Protein AF-A0A9W6KKQ1-F1 (afdb_monomer_lite)

Sequence (252 aa):
MIGDAAHDPTSDHTPHNFPGWGSQIVTAADFPNRPDLGLDAHRVLDDIRRSRDPRVKYGISNGQIYSSYAVSGYGAWDWRPYNPKNGDKHFTHGHLSVVGDARADGTQPWQTIGADVAGEEDDDDMGASFGPITIEREGLTSLTIPPVQGGAADPRSAWLNFCNDTGQPYALRIWYSTGNEGFSPFPGTNGGLLAIRSGQRWSQEIPAGTACLSILRQAIDPDGNIVPPTADFRAFAGHLTCAIERGAVIRK

Structure (mmCIF, N/CA/C/O backbone):
data_AF-A0A9W6KKQ1-F1
#
_entry.id   AF-A0A9W6KKQ1-F1
#
loop_
_atom_site.group_PDB
_atom_site.id
_atom_site.type_symbol
_atom_site.label_atom_id
_atom_site.label_alt_id
_atom_site.label_comp_id
_atom_site.label_asym_id
_atom_site.label_entity_id
_atom_site.label_seq_id
_atom_site.pdbx_PDB_ins_code
_atom_site.Cartn_x
_atom_site.Cartn_y
_atom_site.Cartn_z
_atom_site.occupancy
_atom_site.B_iso_or_equiv
_atom_site.auth_seq_id
_atom_site.auth_comp_id
_atom_site.auth_asym_id
_atom_site.auth_atom_id
_atom_site.pdbx_PDB_model_num
ATOM 1 N N . MET A 1 1 ? 5.372 14.013 -20.749 1.00 46.88 1 MET A N 1
ATOM 2 C CA . MET A 1 1 ? 4.709 13.336 -21.887 1.00 46.88 1 MET A CA 1
ATOM 3 C C . MET A 1 1 ? 5.699 12.296 -22.382 1.00 46.88 1 MET A C 1
ATOM 5 O O . MET A 1 1 ? 6.874 12.625 -22.439 1.00 46.88 1 MET A O 1
ATOM 9 N N . ILE A 1 2 ? 5.279 11.061 -22.656 1.00 53.19 2 ILE A N 1
ATOM 10 C CA . ILE A 1 2 ? 6.201 9.996 -23.080 1.00 53.19 2 ILE A CA 1
ATOM 11 C C . ILE A 1 2 ? 6.738 10.317 -24.488 1.00 53.19 2 ILE A C 1
ATOM 13 O O . ILE A 1 2 ? 5.943 10.489 -25.410 1.00 53.19 2 ILE A O 1
ATOM 17 N N . GLY A 1 3 ? 8.065 10.385 -24.647 1.00 51.66 3 GLY A N 1
ATOM 18 C CA . GLY A 1 3 ? 8.731 10.398 -25.956 1.00 51.66 3 GLY A CA 1
ATOM 19 C C . GLY A 1 3 ? 8.764 11.716 -26.746 1.00 51.66 3 GLY A C 1
ATOM 20 O O . GLY A 1 3 ? 8.911 11.656 -27.967 1.00 51.66 3 GLY A O 1
ATOM 21 N N . ASP A 1 4 ? 8.651 12.894 -26.116 1.00 52.84 4 ASP A N 1
ATOM 22 C CA . ASP A 1 4 ? 8.919 14.156 -26.830 1.00 52.84 4 ASP A CA 1
ATOM 23 C C . ASP A 1 4 ? 10.429 14.442 -26.980 1.00 52.84 4 ASP A C 1
ATOM 25 O O . ASP A 1 4 ? 11.259 14.018 -26.178 1.00 52.84 4 ASP A O 1
ATOM 29 N N . ALA A 1 5 ? 10.804 15.171 -28.036 1.00 54.66 5 ALA A N 1
ATOM 30 C CA . ALA A 1 5 ? 12.201 15.488 -28.353 1.00 54.66 5 ALA A CA 1
ATOM 31 C C . ALA A 1 5 ? 12.861 16.480 -27.370 1.00 54.66 5 ALA A C 1
ATOM 33 O O . ALA A 1 5 ? 14.046 16.777 -27.510 1.00 54.66 5 ALA A O 1
ATOM 34 N N . ALA A 1 6 ? 12.102 17.017 -26.406 1.00 59.06 6 ALA A N 1
ATOM 35 C CA . ALA A 1 6 ? 12.605 17.913 -25.369 1.00 59.06 6 ALA A CA 1
ATOM 36 C C . ALA A 1 6 ? 13.083 17.153 -24.116 1.00 59.06 6 ALA A C 1
ATOM 38 O O . ALA A 1 6 ? 13.633 17.773 -23.205 1.00 59.06 6 ALA A O 1
ATOM 39 N N . HIS A 1 7 ? 12.899 15.829 -24.067 1.00 64.25 7 HIS A N 1
ATOM 40 C CA . HIS A 1 7 ? 13.381 14.990 -22.975 1.00 64.25 7 HIS A CA 1
ATOM 41 C C . HIS A 1 7 ? 14.877 14.664 -23.070 1.00 64.25 7 HIS A C 1
ATOM 43 O O . HIS A 1 7 ? 15.453 14.534 -24.149 1.00 64.25 7 HIS A O 1
ATOM 49 N N . ASP A 1 8 ? 15.498 14.490 -21.900 1.00 72.38 8 ASP A N 1
ATOM 50 C CA . ASP A 1 8 ? 16.879 14.026 -21.760 1.00 72.38 8 ASP A CA 1
ATOM 51 C C . ASP A 1 8 ? 17.031 12.641 -22.419 1.00 72.38 8 ASP A C 1
ATOM 53 O O . ASP A 1 8 ? 16.379 11.692 -21.976 1.00 72.38 8 ASP A O 1
ATOM 57 N N . PRO A 1 9 ? 17.890 12.483 -23.447 1.00 72.75 9 PRO A N 1
ATOM 58 C CA . PRO A 1 9 ? 18.046 11.224 -24.170 1.00 72.75 9 PRO A CA 1
ATOM 59 C C . PRO A 1 9 ? 18.598 10.090 -23.301 1.00 72.75 9 PRO A C 1
ATOM 61 O O . PRO A 1 9 ? 18.563 8.945 -23.732 1.00 72.75 9 PRO A O 1
ATOM 64 N N . THR A 1 10 ? 19.101 10.378 -22.099 1.00 79.25 10 THR A N 1
ATOM 65 C CA . THR A 1 10 ? 19.557 9.368 -21.132 1.00 79.25 10 THR A CA 1
ATOM 66 C C . THR A 1 10 ? 18.464 8.907 -20.167 1.00 79.25 10 THR A C 1
ATOM 68 O O . THR A 1 10 ? 18.686 7.978 -19.392 1.00 79.25 10 THR A O 1
ATOM 71 N N . SER A 1 11 ? 17.287 9.535 -20.211 1.00 84.69 11 SER A N 1
ATOM 72 C CA . SER A 1 11 ? 16.158 9.203 -19.348 1.00 84.69 11 SER A CA 1
ATOM 73 C C . SER A 1 11 ? 15.490 7.900 -19.771 1.00 84.69 11 SER A C 1
ATOM 75 O O . SER A 1 11 ? 15.310 7.643 -20.954 1.00 84.69 11 SER A O 1
ATOM 77 N N . ASP A 1 12 ? 15.011 7.107 -18.817 1.00 89.00 12 ASP A N 1
ATOM 78 C CA . ASP A 1 12 ? 14.199 5.923 -19.125 1.00 89.00 12 ASP A CA 1
ATOM 79 C C . ASP A 1 12 ? 12.796 6.295 -19.684 1.00 89.00 12 ASP A C 1
ATOM 81 O O . ASP A 1 12 ? 12.068 5.417 -20.146 1.00 89.00 12 ASP A O 1
ATOM 85 N N . HIS A 1 13 ? 12.432 7.592 -19.683 1.00 87.88 13 HIS A N 1
ATOM 86 C CA . HIS A 1 13 ? 11.239 8.161 -20.344 1.00 87.88 13 HIS A CA 1
ATOM 87 C C . HIS A 1 13 ? 11.416 8.434 -21.847 1.00 87.88 13 HIS A C 1
ATOM 89 O O . HIS A 1 13 ? 10.469 8.869 -22.511 1.00 87.88 13 HIS A O 1
ATOM 95 N N . THR A 1 14 ? 12.609 8.202 -22.401 1.00 88.31 14 THR A N 1
ATOM 96 C CA . THR A 1 14 ? 12.853 8.304 -23.844 1.00 88.31 14 THR A CA 1
ATOM 97 C C . THR A 1 14 ? 12.888 6.927 -24.510 1.00 88.31 14 THR A C 1
ATOM 99 O O . THR A 1 14 ? 13.149 5.923 -23.848 1.00 88.31 14 THR A O 1
ATOM 102 N N . PRO A 1 15 ? 12.586 6.837 -25.818 1.00 89.06 15 PRO A N 1
ATOM 103 C CA . PRO A 1 15 ? 12.690 5.579 -26.545 1.00 89.06 15 PRO A CA 1
ATOM 104 C C . PRO A 1 15 ? 14.147 5.118 -26.678 1.00 89.06 15 PRO A C 1
ATOM 106 O O . PRO A 1 15 ? 14.979 5.816 -27.259 1.00 89.06 15 PRO A O 1
ATOM 109 N N . HIS A 1 16 ? 14.430 3.900 -26.223 1.00 88.62 16 HIS A N 1
ATOM 110 C CA . HIS A 1 16 ? 15.735 3.245 -26.331 1.00 88.62 16 HIS A CA 1
ATOM 111 C C . HIS A 1 16 ? 15.680 2.015 -27.234 1.00 88.62 16 HIS A C 1
ATOM 113 O O . HIS A 1 16 ? 14.628 1.414 -27.456 1.00 88.62 16 HIS A O 1
ATOM 119 N N . ASN A 1 17 ? 16.839 1.620 -27.755 1.00 92.56 17 ASN A N 1
ATOM 120 C CA . ASN A 1 17 ? 16.999 0.347 -28.451 1.00 92.56 17 ASN A CA 1
ATOM 121 C C . ASN A 1 17 ? 17.685 -0.648 -27.513 1.00 92.56 17 ASN A C 1
ATOM 123 O O . ASN A 1 17 ? 18.811 -0.411 -27.079 1.00 92.56 17 ASN A O 1
ATOM 127 N N . PHE A 1 18 ? 17.027 -1.774 -27.249 1.00 91.69 18 PHE A N 1
ATOM 128 C CA . PHE A 1 18 ? 17.521 -2.851 -26.400 1.00 91.69 18 PHE A CA 1
ATOM 129 C C . PHE A 1 18 ? 17.845 -4.074 -27.268 1.00 91.69 18 PHE A C 1
ATOM 131 O O . PHE A 1 18 ? 16.926 -4.744 -27.757 1.00 91.69 18 PHE A O 1
ATOM 138 N N . PRO A 1 19 ? 19.138 -4.374 -27.508 1.00 90.00 19 PRO A N 1
ATOM 139 C CA . PRO A 1 19 ? 19.542 -5.519 -28.315 1.00 90.00 19 PRO A CA 1
ATOM 140 C C . PRO A 1 19 ? 18.912 -6.822 -27.811 1.00 90.00 19 PRO A C 1
ATOM 142 O O . PRO A 1 19 ? 19.040 -7.168 -26.641 1.00 90.00 19 PRO A O 1
ATOM 145 N N . GLY A 1 20 ? 18.237 -7.549 -28.704 1.00 88.44 20 GLY A N 1
ATOM 146 C CA . GLY A 1 20 ? 17.566 -8.812 -28.371 1.00 88.44 20 GLY A CA 1
ATOM 147 C C . GLY A 1 20 ? 16.166 -8.673 -27.763 1.00 88.44 20 GLY A C 1
ATOM 148 O O . GLY A 1 20 ? 15.530 -9.696 -27.533 1.00 88.44 20 GLY A O 1
ATOM 149 N N . TRP A 1 21 ? 15.669 -7.450 -27.552 1.00 93.38 21 TRP A N 1
ATOM 150 C CA . TRP A 1 21 ? 14.312 -7.202 -27.056 1.00 93.38 21 TRP A CA 1
ATOM 151 C C . TRP A 1 21 ? 13.493 -6.335 -28.018 1.00 93.38 21 TRP A C 1
ATOM 153 O O . TRP A 1 21 ? 12.433 -6.760 -28.468 1.00 93.38 21 TRP A O 1
ATOM 163 N N . GLY A 1 22 ? 14.013 -5.173 -28.428 1.00 91.56 22 GLY A N 1
ATOM 164 C CA . GLY A 1 22 ? 13.343 -4.334 -29.420 1.00 91.56 22 GLY A CA 1
ATOM 165 C C . GLY A 1 22 ? 13.918 -2.927 -29.557 1.00 91.56 22 GLY A C 1
ATOM 166 O O . GLY A 1 22 ? 14.917 -2.567 -28.934 1.00 91.56 22 GLY A O 1
ATOM 167 N N . SER A 1 23 ? 13.293 -2.131 -30.421 1.00 91.94 23 SER A N 1
ATOM 168 C CA . SER A 1 23 ? 13.680 -0.750 -30.724 1.00 91.94 23 SER A CA 1
ATOM 169 C C . SER A 1 23 ? 12.598 0.236 -30.306 1.00 91.94 23 SER A C 1
ATOM 171 O O . SER A 1 23 ? 11.418 -0.086 -30.419 1.00 91.94 23 SER A O 1
ATOM 173 N N . GLN A 1 24 ? 13.000 1.454 -29.940 1.00 89.75 24 GLN A N 1
ATOM 174 C CA . GLN A 1 24 ? 12.101 2.549 -29.555 1.00 89.75 24 GLN A CA 1
ATOM 175 C C . GLN A 1 24 ? 11.207 2.219 -28.342 1.00 89.75 24 GLN A C 1
ATOM 177 O O . GLN A 1 24 ? 10.041 2.603 -28.297 1.00 89.75 24 GLN A O 1
ATOM 182 N N . ILE A 1 25 ? 11.756 1.512 -27.353 1.00 90.12 25 ILE A N 1
ATOM 183 C CA . ILE A 1 25 ? 11.040 1.108 -26.139 1.00 90.12 25 ILE A CA 1
ATOM 184 C C . ILE A 1 25 ? 11.280 2.137 -25.032 1.00 90.12 25 ILE A C 1
ATOM 186 O O . ILE A 1 25 ? 12.420 2.515 -24.771 1.00 90.12 25 ILE A O 1
ATOM 190 N N . VAL A 1 26 ? 10.205 2.558 -24.367 1.00 91.69 26 VAL A N 1
ATOM 191 C CA . VAL A 1 26 ? 10.245 3.393 -23.159 1.00 91.69 26 VAL A CA 1
ATOM 192 C C . VAL A 1 26 ? 10.110 2.485 -21.941 1.00 91.69 26 VAL A C 1
ATOM 194 O O . VAL A 1 26 ? 9.221 1.637 -21.904 1.00 91.69 26 VAL A O 1
ATOM 197 N N . THR A 1 27 ? 10.980 2.656 -20.946 1.00 94.75 27 THR A N 1
ATOM 198 C CA . THR A 1 27 ? 11.066 1.772 -19.768 1.00 94.75 27 THR A CA 1
ATOM 199 C C . THR A 1 27 ? 10.746 2.488 -18.461 1.00 94.75 27 THR A C 1
ATOM 201 O O . THR A 1 27 ? 11.090 1.991 -17.390 1.00 94.75 27 THR A O 1
ATOM 204 N N . ALA A 1 28 ? 10.101 3.653 -18.517 1.00 93.62 28 ALA A N 1
ATOM 205 C CA . ALA A 1 28 ? 9.638 4.371 -17.340 1.00 93.62 28 ALA A CA 1
ATOM 206 C C . ALA A 1 28 ? 8.198 4.855 -17.479 1.00 93.62 28 ALA A C 1
ATOM 208 O O . ALA A 1 28 ? 7.706 5.117 -18.577 1.00 93.62 28 ALA A O 1
ATOM 209 N N . ALA A 1 29 ? 7.545 4.988 -16.331 1.00 91.00 29 ALA A N 1
ATOM 210 C CA . ALA A 1 29 ? 6.247 5.617 -16.213 1.00 91.00 29 ALA A CA 1
ATOM 211 C C . ALA A 1 29 ? 6.185 6.452 -14.933 1.00 91.00 29 ALA A C 1
ATOM 213 O O . ALA A 1 29 ? 6.656 6.024 -13.875 1.00 91.00 29 ALA A O 1
ATOM 214 N N . ASP A 1 30 ? 5.532 7.607 -15.052 1.00 91.06 30 ASP A N 1
ATOM 215 C CA . ASP A 1 30 ? 5.181 8.457 -13.922 1.00 91.06 30 ASP A CA 1
ATOM 216 C C . ASP A 1 30 ? 3.696 8.311 -13.625 1.00 91.06 30 ASP A C 1
ATOM 218 O O . ASP A 1 30 ? 2.865 8.231 -14.535 1.00 91.06 30 ASP A O 1
ATOM 222 N N . PHE A 1 31 ? 3.349 8.331 -12.345 1.00 88.69 31 PHE A N 1
ATOM 223 C CA . PHE A 1 31 ? 1.965 8.323 -11.892 1.00 88.69 31 PHE A CA 1
ATOM 224 C C . PHE A 1 31 ? 1.748 9.357 -10.789 1.00 88.69 31 PHE A C 1
ATOM 226 O O . PHE A 1 31 ? 2.655 9.608 -9.994 1.00 88.69 31 PHE A O 1
ATOM 233 N N . PRO A 1 32 ? 0.558 9.982 -10.716 1.00 90.81 32 PRO A N 1
ATOM 234 C CA . PRO A 1 32 ? 0.293 11.019 -9.728 1.00 90.81 32 PRO A CA 1
ATOM 235 C C . PRO A 1 32 ? 0.491 10.527 -8.294 1.00 90.81 32 PRO A C 1
ATOM 237 O O . PRO A 1 32 ? 0.116 9.408 -7.956 1.00 90.81 32 PRO A O 1
ATOM 240 N N . ASN A 1 33 ? 0.998 11.403 -7.431 1.00 86.50 33 ASN A N 1
ATOM 241 C CA . ASN A 1 33 ? 0.917 11.235 -5.990 1.00 86.50 33 ASN A CA 1
ATOM 242 C C . ASN A 1 33 ? -0.273 12.062 -5.503 1.00 86.50 33 ASN A C 1
ATOM 244 O O . ASN A 1 33 ? -0.178 13.280 -5.343 1.00 86.50 33 ASN A O 1
ATOM 248 N N . ARG A 1 34 ? -1.419 11.403 -5.337 1.00 86.31 34 ARG A N 1
ATOM 249 C CA . ARG A 1 34 ? -2.677 12.004 -4.882 1.00 86.31 34 ARG A CA 1
ATOM 250 C C . ARG A 1 34 ? -3.276 11.170 -3.749 1.00 86.31 34 ARG A C 1
ATOM 252 O O . ARG A 1 34 ? -4.309 10.527 -3.955 1.00 86.31 34 ARG A O 1
ATOM 259 N N . PRO A 1 35 ? -2.654 11.166 -2.551 1.00 78.38 35 PRO A N 1
ATOM 260 C CA . PRO A 1 35 ? -3.187 10.435 -1.401 1.0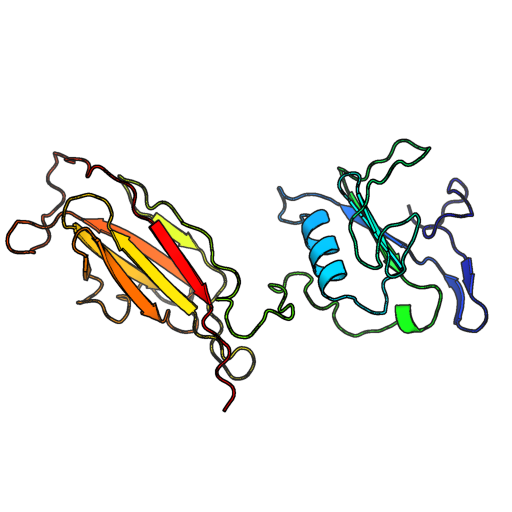0 78.38 35 PRO A CA 1
ATOM 261 C C . PRO A 1 35 ? -4.605 10.885 -1.034 1.00 78.38 35 PRO A C 1
ATOM 263 O O . PRO A 1 35 ? -5.419 10.081 -0.596 1.00 78.38 35 PRO A O 1
ATOM 266 N N . ASP A 1 36 ? -4.930 12.153 -1.295 1.00 74.56 36 ASP A N 1
ATOM 267 C CA . ASP A 1 36 ? -6.266 12.728 -1.130 1.00 74.56 36 ASP A CA 1
ATOM 268 C C . ASP A 1 36 ? -7.333 12.080 -2.032 1.00 74.56 36 ASP A C 1
ATOM 270 O O . ASP A 1 36 ? -8.516 12.114 -1.705 1.00 74.56 36 ASP A O 1
ATOM 274 N N . LEU A 1 37 ? -6.918 11.462 -3.141 1.00 75.50 37 LEU A N 1
ATOM 275 C CA . LEU A 1 37 ? -7.767 10.680 -4.044 1.00 75.50 37 LEU A CA 1
ATOM 276 C C . LEU A 1 37 ? -7.535 9.164 -3.909 1.00 75.50 37 LEU A C 1
ATOM 278 O O . LEU A 1 37 ? -8.015 8.396 -4.739 1.00 75.50 37 LEU A O 1
ATOM 282 N N . GLY A 1 38 ? -6.793 8.732 -2.884 1.00 78.56 38 GLY A N 1
ATOM 283 C CA . GLY A 1 38 ? -6.513 7.322 -2.609 1.00 78.56 38 GLY A CA 1
ATOM 284 C C . GLY A 1 38 ? -5.297 6.734 -3.334 1.00 78.56 38 GLY A C 1
ATOM 285 O O . GLY A 1 38 ? -5.087 5.527 -3.246 1.00 78.56 38 GLY A O 1
ATOM 286 N N . LEU A 1 39 ? -4.481 7.545 -4.020 1.00 82.12 39 LEU A N 1
ATOM 287 C CA . LEU A 1 39 ? -3.240 7.092 -4.660 1.00 82.12 39 LEU A CA 1
ATOM 288 C C . LEU A 1 39 ? -2.016 7.703 -3.972 1.00 82.12 39 LEU A C 1
ATOM 290 O O . LEU A 1 39 ? -1.547 8.776 -4.349 1.00 82.12 39 LEU A O 1
ATOM 294 N N . ASP A 1 40 ? -1.487 7.003 -2.972 1.00 87.25 40 ASP A N 1
ATOM 295 C CA . ASP A 1 40 ? -0.174 7.304 -2.400 1.00 87.25 40 ASP A CA 1
ATOM 296 C C . ASP A 1 40 ? 0.911 6.615 -3.234 1.00 87.25 40 ASP A C 1
ATOM 298 O O . ASP A 1 40 ? 1.100 5.396 -3.174 1.00 87.25 40 ASP A O 1
ATOM 302 N N . ALA A 1 41 ? 1.621 7.408 -4.034 1.00 88.06 41 ALA A N 1
ATOM 303 C CA . ALA A 1 41 ? 2.638 6.886 -4.933 1.00 88.06 41 ALA A CA 1
ATOM 304 C C . ALA A 1 41 ? 3.835 6.291 -4.179 1.00 88.06 41 ALA A C 1
ATOM 306 O O . ALA A 1 41 ? 4.454 5.338 -4.655 1.00 88.06 41 ALA A O 1
ATOM 307 N N . HIS A 1 42 ? 4.150 6.831 -3.000 1.00 91.50 42 HIS A N 1
ATOM 308 C CA . HIS A 1 42 ? 5.244 6.334 -2.179 1.00 91.50 42 HIS A CA 1
ATOM 309 C C . HIS A 1 42 ? 4.917 4.950 -1.634 1.00 91.50 42 HIS A C 1
ATOM 311 O O . HIS A 1 42 ? 5.734 4.038 -1.747 1.00 91.50 42 HIS A O 1
ATOM 317 N N . ARG A 1 43 ? 3.693 4.771 -1.125 1.00 87.19 43 ARG A N 1
ATOM 318 C CA . ARG A 1 43 ? 3.212 3.469 -0.655 1.00 87.19 43 ARG A CA 1
ATOM 319 C C . ARG A 1 43 ? 3.241 2.424 -1.771 1.00 87.19 43 ARG A C 1
ATOM 321 O O . ARG A 1 43 ? 3.803 1.355 -1.568 1.00 87.19 43 ARG A O 1
ATOM 328 N N . VAL A 1 44 ? 2.719 2.752 -2.956 1.00 89.31 44 VAL A N 1
ATOM 329 C CA . VAL A 1 44 ? 2.736 1.839 -4.117 1.00 89.31 44 VAL A CA 1
ATOM 330 C C . VAL A 1 44 ? 4.164 1.427 -4.488 1.00 89.31 44 VAL A C 1
ATOM 332 O O . VAL A 1 44 ? 4.438 0.250 -4.707 1.00 89.31 44 VAL A O 1
ATOM 335 N N . LEU A 1 45 ? 5.100 2.377 -4.544 1.00 92.31 45 LEU A N 1
ATOM 336 C CA . LEU A 1 45 ? 6.497 2.075 -4.862 1.00 92.31 45 LEU A CA 1
ATOM 337 C C . LEU A 1 45 ? 7.188 1.249 -3.778 1.00 92.31 45 LEU A C 1
ATOM 339 O O . LEU A 1 45 ? 8.046 0.431 -4.108 1.00 92.31 45 LEU A O 1
ATOM 343 N N . ASP A 1 46 ? 6.833 1.456 -2.514 1.00 90.81 46 ASP A N 1
ATOM 344 C CA . ASP A 1 46 ? 7.369 0.696 -1.389 1.00 90.81 46 ASP A CA 1
ATOM 345 C C . ASP A 1 46 ? 6.828 -0.743 -1.353 1.00 90.81 46 ASP A C 1
ATOM 347 O O . ASP A 1 46 ? 7.584 -1.680 -1.093 1.00 90.81 46 ASP A O 1
ATOM 351 N N . ASP A 1 47 ? 5.558 -0.940 -1.715 1.00 86.50 47 ASP A N 1
ATOM 352 C CA . ASP A 1 47 ? 4.949 -2.258 -1.922 1.00 86.50 47 ASP A CA 1
ATOM 353 C C . ASP A 1 47 ? 5.702 -3.034 -3.016 1.00 86.50 47 ASP A C 1
ATOM 355 O O . ASP A 1 47 ? 6.159 -4.162 -2.787 1.00 86.50 47 ASP A O 1
ATOM 359 N N . ILE A 1 48 ? 5.939 -2.388 -4.163 1.00 90.94 48 ILE A N 1
ATOM 360 C CA . ILE A 1 48 ? 6.729 -2.943 -5.269 1.00 90.94 48 ILE A CA 1
ATOM 361 C C . ILE A 1 48 ? 8.163 -3.263 -4.816 1.00 90.94 48 ILE A C 1
ATOM 363 O O . ILE A 1 48 ? 8.666 -4.357 -5.081 1.00 90.94 48 ILE A O 1
ATOM 367 N N . ARG A 1 49 ? 8.823 -2.342 -4.102 1.00 93.00 49 ARG A N 1
ATOM 368 C CA . ARG A 1 49 ? 10.190 -2.520 -3.586 1.00 93.00 49 ARG A CA 1
ATOM 369 C C . ARG A 1 49 ? 10.296 -3.741 -2.678 1.00 93.00 49 ARG A C 1
ATOM 371 O O . ARG A 1 49 ? 11.237 -4.521 -2.821 1.00 93.00 49 ARG A O 1
ATOM 378 N N . ARG A 1 50 ? 9.338 -3.917 -1.761 1.00 87.50 50 ARG A N 1
ATOM 379 C CA . ARG A 1 50 ? 9.282 -5.066 -0.845 1.00 87.50 50 ARG A CA 1
ATOM 380 C C . ARG A 1 50 ? 9.060 -6.384 -1.578 1.00 87.50 50 ARG A C 1
ATOM 382 O O . ARG A 1 50 ? 9.694 -7.367 -1.218 1.00 87.50 50 ARG A O 1
ATOM 389 N N . SER A 1 51 ? 8.232 -6.392 -2.625 1.00 87.44 51 SER A N 1
ATOM 390 C CA . SER A 1 51 ? 8.010 -7.592 -3.449 1.00 87.44 51 SER A CA 1
ATOM 391 C C . SER A 1 51 ? 9.245 -8.023 -4.252 1.00 87.44 51 SER A C 1
ATOM 393 O O . SER A 1 51 ? 9.303 -9.151 -4.737 1.00 87.44 51 SER A O 1
ATOM 395 N N . ARG A 1 52 ? 10.231 -7.125 -4.405 1.00 92.50 52 ARG A N 1
ATOM 396 C CA . ARG A 1 52 ? 11.440 -7.324 -5.218 1.00 92.50 52 ARG A CA 1
ATOM 397 C C . ARG A 1 52 ? 11.124 -7.810 -6.635 1.00 92.50 52 ARG A C 1
ATOM 399 O O . ARG A 1 52 ? 11.820 -8.674 -7.171 1.00 92.50 52 ARG A O 1
ATOM 406 N N . ASP A 1 53 ? 10.071 -7.252 -7.236 1.00 94.31 53 ASP A N 1
ATOM 407 C CA . ASP A 1 53 ? 9.591 -7.681 -8.549 1.00 94.31 53 ASP A CA 1
ATOM 408 C C . ASP A 1 53 ? 10.727 -7.633 -9.594 1.00 94.31 53 ASP A C 1
ATOM 410 O O . ASP A 1 53 ? 11.380 -6.593 -9.761 1.00 94.31 53 ASP A O 1
ATOM 414 N N . PRO A 1 54 ? 10.984 -8.738 -10.322 1.00 94.50 54 PRO A N 1
ATOM 415 C CA . PRO A 1 54 ? 12.134 -8.855 -11.217 1.00 94.50 54 PRO A CA 1
ATOM 416 C C . PRO A 1 54 ? 12.078 -7.916 -12.428 1.00 94.50 54 PRO A C 1
ATOM 418 O O . PRO A 1 54 ? 13.080 -7.792 -13.139 1.00 94.50 54 PRO A O 1
ATOM 421 N N . ARG A 1 55 ? 10.931 -7.271 -12.679 1.00 96.69 55 ARG A N 1
ATOM 422 C CA . ARG A 1 55 ? 10.770 -6.241 -13.711 1.00 96.69 55 ARG A CA 1
ATOM 423 C C . ARG A 1 55 ? 11.401 -4.918 -13.316 1.00 96.69 55 ARG A C 1
ATOM 425 O O . ARG A 1 55 ? 11.688 -4.115 -14.196 1.00 96.69 55 ARG A O 1
ATOM 432 N N . VAL A 1 56 ? 11.606 -4.658 -12.027 1.00 97.12 56 VAL A N 1
ATOM 433 C CA . VAL A 1 56 ? 12.000 -3.334 -11.539 1.00 97.12 56 VAL A CA 1
ATOM 434 C C . VAL A 1 56 ? 13.487 -3.077 -11.739 1.00 97.12 56 VAL A C 1
ATOM 436 O O . VAL A 1 56 ? 14.348 -3.880 -11.373 1.00 97.12 56 VAL A O 1
ATOM 439 N N . LYS A 1 57 ? 13.796 -1.886 -12.251 1.00 97.75 57 LYS A N 1
ATOM 440 C CA . LYS A 1 57 ? 15.141 -1.306 -12.269 1.00 97.75 57 LYS A CA 1
ATOM 441 C C . LYS A 1 57 ? 15.326 -0.368 -11.073 1.00 97.75 57 LYS A C 1
ATOM 443 O O . LYS A 1 57 ? 16.264 -0.542 -10.296 1.00 97.75 57 LYS A O 1
ATOM 448 N N . TYR A 1 58 ? 14.425 0.600 -10.897 1.00 98.00 58 TYR A N 1
ATOM 449 C CA . TYR A 1 58 ? 14.396 1.514 -9.748 1.00 98.00 58 TYR A CA 1
ATOM 450 C C . TYR A 1 58 ? 13.044 2.228 -9.618 1.00 98.00 58 TYR A C 1
ATOM 452 O O . TYR A 1 58 ? 12.283 2.295 -10.581 1.00 98.00 58 TYR A O 1
ATOM 460 N N . GLY A 1 59 ? 12.774 2.799 -8.442 1.00 97.50 59 GLY A N 1
ATOM 461 C CA . GLY A 1 59 ? 11.616 3.661 -8.190 1.00 97.50 59 GLY A CA 1
ATOM 462 C C . GLY A 1 59 ? 12.001 4.911 -7.399 1.00 97.50 59 GLY A C 1
ATOM 463 O O . GLY A 1 59 ? 12.931 4.856 -6.593 1.00 97.50 59 GLY A O 1
ATOM 464 N N . ILE A 1 60 ? 11.313 6.031 -7.643 1.00 96.88 60 ILE A N 1
ATOM 465 C CA . ILE A 1 60 ? 11.595 7.347 -7.049 1.00 96.88 60 ILE A CA 1
ATOM 466 C C . ILE A 1 60 ? 10.300 7.968 -6.520 1.00 96.88 60 ILE A C 1
ATOM 468 O O . ILE A 1 60 ? 9.305 8.048 -7.238 1.00 96.88 60 ILE A O 1
ATOM 472 N N . SER A 1 61 ? 10.316 8.432 -5.272 1.00 95.94 61 SER A N 1
ATOM 473 C CA . SER A 1 61 ? 9.227 9.206 -4.667 1.00 95.94 61 SER A CA 1
ATOM 474 C C . SER A 1 61 ? 9.715 9.924 -3.411 1.00 95.94 61 SER A C 1
ATOM 476 O O . SER A 1 61 ? 10.618 9.440 -2.730 1.00 95.94 61 SER A O 1
ATOM 478 N N . ASN A 1 62 ? 9.117 11.072 -3.085 1.00 93.88 62 ASN A N 1
ATOM 479 C CA . ASN A 1 62 ? 9.344 11.813 -1.840 1.00 93.88 62 ASN A CA 1
ATOM 480 C C . ASN A 1 62 ? 10.823 12.135 -1.554 1.00 93.88 62 ASN A C 1
ATOM 482 O O . ASN A 1 62 ? 11.280 12.121 -0.413 1.00 93.88 62 ASN A O 1
ATOM 486 N N . GLY A 1 63 ? 11.590 12.446 -2.600 1.00 91.44 63 GLY A N 1
ATOM 487 C CA . GLY A 1 63 ? 13.017 12.746 -2.500 1.00 91.44 63 GLY A CA 1
ATOM 488 C C . GLY A 1 63 ? 13.881 11.525 -2.188 1.00 91.44 63 GLY A C 1
ATOM 489 O O . GLY A 1 63 ? 15.020 11.683 -1.743 1.00 91.44 63 GLY A O 1
ATOM 490 N N . GLN A 1 64 ? 13.365 10.319 -2.420 1.00 97.25 64 GLN A N 1
ATOM 491 C CA . GLN A 1 64 ? 14.069 9.058 -2.233 1.00 97.25 64 GLN A CA 1
ATOM 492 C C . GLN A 1 64 ? 14.046 8.224 -3.513 1.00 97.25 64 GLN A C 1
ATOM 494 O O . GLN A 1 64 ? 13.158 8.365 -4.350 1.00 97.25 64 GLN A O 1
ATOM 499 N N . ILE A 1 65 ? 15.032 7.342 -3.651 1.00 97.69 65 ILE A N 1
ATOM 500 C CA . ILE A 1 65 ? 15.153 6.368 -4.737 1.00 97.69 65 ILE A CA 1
ATOM 501 C C . ILE A 1 65 ? 15.533 5.005 -4.152 1.00 97.69 65 ILE A C 1
ATOM 503 O O . ILE A 1 65 ? 16.354 4.944 -3.244 1.00 97.69 65 ILE A O 1
ATOM 507 N N . TYR A 1 66 ? 14.985 3.909 -4.667 1.00 97.94 66 TYR A N 1
ATOM 508 C CA . TYR A 1 66 ? 15.537 2.561 -4.464 1.00 97.94 66 TYR A CA 1
ATOM 509 C C . TYR A 1 66 ? 15.913 1.960 -5.812 1.00 97.94 66 TYR A C 1
ATOM 511 O O . TYR A 1 66 ? 15.448 2.419 -6.849 1.00 97.94 66 TYR A O 1
ATOM 519 N N . SER A 1 67 ? 16.765 0.938 -5.839 1.00 98.06 67 SER A N 1
ATOM 520 C CA . SER A 1 67 ? 17.139 0.251 -7.088 1.00 98.06 67 SER A CA 1
ATOM 521 C C . SER A 1 67 ? 17.264 -1.244 -6.855 1.00 98.06 67 SER A C 1
ATOM 523 O O . SER A 1 67 ? 17.617 -1.646 -5.753 1.00 98.06 67 SER A O 1
ATOM 525 N N . SER A 1 68 ? 17.021 -2.072 -7.871 1.00 97.75 68 SER A N 1
ATOM 526 C CA . SER A 1 68 ? 17.138 -3.537 -7.753 1.00 97.75 68 SER A CA 1
ATOM 527 C C . SER A 1 68 ? 18.586 -4.042 -7.654 1.00 97.75 68 SER A C 1
ATOM 529 O O . SER A 1 68 ? 18.835 -5.242 -7.567 1.00 97.75 68 SER A O 1
ATOM 531 N N . TYR A 1 69 ? 19.552 -3.122 -7.632 1.00 97.50 69 TYR A N 1
ATOM 532 C CA . TYR A 1 69 ? 20.986 -3.359 -7.524 1.00 97.50 69 TYR A CA 1
ATOM 533 C C . TYR A 1 69 ? 21.613 -2.402 -6.502 1.00 97.50 69 TYR A C 1
ATOM 535 O O . TYR A 1 69 ? 21.128 -1.288 -6.293 1.00 97.50 69 TYR A O 1
ATOM 543 N N . ALA A 1 70 ? 22.709 -2.839 -5.878 1.00 96.75 70 ALA A N 1
ATOM 544 C CA . ALA A 1 70 ? 23.475 -2.018 -4.947 1.00 96.75 70 ALA A CA 1
ATOM 545 C C . ALA A 1 70 ? 24.169 -0.864 -5.684 1.00 96.75 70 ALA A C 1
ATOM 547 O O . ALA A 1 70 ? 24.714 -1.044 -6.776 1.00 96.75 70 ALA A O 1
ATOM 548 N N . VAL A 1 71 ? 24.162 0.328 -5.089 1.00 95.69 71 VAL A N 1
ATOM 549 C CA . VAL A 1 71 ? 24.720 1.532 -5.718 1.00 95.69 71 VAL A CA 1
ATOM 550 C C . VAL A 1 71 ? 25.099 2.574 -4.672 1.00 95.69 71 VAL A C 1
ATOM 552 O O . VAL A 1 71 ? 24.374 2.802 -3.707 1.00 95.69 71 VAL A O 1
ATOM 555 N N . SER A 1 72 ? 26.248 3.226 -4.868 1.00 90.75 72 SER A N 1
ATOM 556 C CA . SER A 1 72 ? 26.734 4.320 -4.010 1.00 90.75 72 SER A CA 1
ATOM 557 C C . SER A 1 72 ? 26.772 3.985 -2.511 1.00 90.75 72 SER A C 1
ATOM 559 O O . SER A 1 72 ? 26.478 4.840 -1.681 1.00 90.75 72 SER A O 1
ATOM 561 N N . GLY A 1 73 ? 27.113 2.740 -2.161 1.00 92.88 73 GLY A N 1
ATOM 562 C CA . GLY A 1 73 ? 27.186 2.278 -0.770 1.00 92.88 73 GLY A CA 1
ATOM 563 C C . GLY A 1 73 ? 25.846 1.881 -0.139 1.00 92.88 73 GLY A C 1
ATOM 564 O O . GLY A 1 73 ? 25.838 1.481 1.019 1.00 92.88 73 GLY A O 1
ATOM 565 N N . TYR A 1 74 ? 24.740 1.947 -0.884 1.00 95.19 74 TYR A N 1
ATOM 566 C CA . TYR A 1 74 ? 23.430 1.449 -0.462 1.00 95.19 74 TYR A CA 1
ATOM 567 C C . TYR A 1 74 ? 23.180 0.048 -1.022 1.00 95.19 74 TYR A C 1
ATOM 569 O O . TYR A 1 74 ? 23.594 -0.255 -2.150 1.00 95.19 74 TYR A O 1
ATOM 577 N N . GLY A 1 75 ? 22.502 -0.796 -0.243 1.00 95.88 75 GLY A N 1
ATOM 578 C CA . GLY A 1 75 ? 22.106 -2.130 -0.668 1.00 95.88 75 GLY A CA 1
ATOM 579 C C . GLY A 1 75 ? 21.085 -2.092 -1.803 1.00 95.88 75 GLY A C 1
ATOM 580 O O . GLY A 1 75 ? 20.430 -1.080 -2.071 1.00 95.88 75 GLY A O 1
ATOM 581 N N . ALA A 1 76 ? 20.956 -3.220 -2.501 1.00 95.44 76 ALA A N 1
ATOM 582 C CA . ALA A 1 76 ? 19.841 -3.407 -3.418 1.00 95.44 76 ALA A CA 1
ATOM 583 C C . ALA A 1 76 ? 18.526 -3.335 -2.628 1.00 95.44 76 ALA A C 1
ATOM 585 O O . ALA A 1 76 ? 18.425 -3.901 -1.543 1.00 95.44 76 ALA A O 1
ATOM 586 N N . TRP A 1 77 ? 17.523 -2.676 -3.202 1.00 95.00 77 TRP A N 1
ATOM 587 C CA . TRP A 1 77 ? 16.191 -2.455 -2.634 1.00 95.00 77 TRP A CA 1
ATOM 588 C C . TRP A 1 77 ? 16.131 -1.523 -1.420 1.00 95.00 77 TRP A C 1
ATOM 590 O O . TRP A 1 77 ? 15.051 -1.357 -0.855 1.00 95.00 77 TRP A O 1
ATOM 600 N N . ASP A 1 78 ? 17.228 -0.858 -1.058 1.00 94.19 78 ASP A N 1
ATOM 601 C CA . ASP A 1 78 ? 17.213 0.162 -0.012 1.00 94.19 78 ASP A CA 1
ATOM 602 C C . ASP A 1 78 ? 16.759 1.513 -0.567 1.00 94.19 78 ASP A C 1
ATOM 604 O O . ASP A 1 78 ? 17.231 1.977 -1.613 1.00 94.19 78 ASP A O 1
ATOM 608 N N . TRP A 1 79 ? 15.869 2.176 0.173 1.00 94.81 79 TRP A N 1
ATOM 609 C CA . TRP A 1 79 ? 15.599 3.591 -0.039 1.00 94.81 79 TRP A CA 1
ATOM 610 C C . TRP A 1 79 ? 16.833 4.412 0.327 1.00 94.81 79 TRP A C 1
ATOM 612 O O . TRP A 1 79 ? 17.402 4.279 1.410 1.00 94.81 79 TRP A O 1
ATOM 622 N N . ARG A 1 80 ? 17.220 5.317 -0.568 1.00 95.6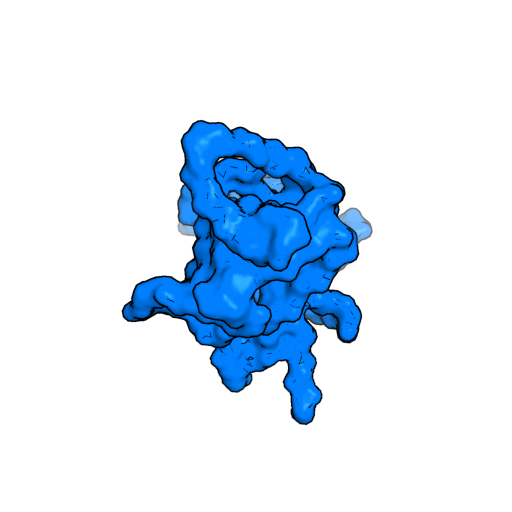2 80 ARG A N 1
ATOM 623 C CA . ARG A 1 80 ? 18.317 6.264 -0.361 1.00 95.62 80 ARG A CA 1
ATOM 624 C C . ARG A 1 80 ? 17.924 7.668 -0.814 1.00 95.62 80 ARG A C 1
ATOM 626 O O . ARG A 1 80 ? 16.997 7.805 -1.615 1.00 95.62 80 ARG A O 1
ATOM 633 N N . PRO A 1 81 ? 18.622 8.716 -0.343 1.00 95.31 81 PRO A N 1
ATOM 634 C CA . PRO A 1 81 ? 18.356 10.081 -0.781 1.00 95.31 81 PRO A CA 1
ATOM 635 C C . PRO A 1 81 ? 18.463 10.236 -2.304 1.00 95.31 81 PRO A C 1
ATOM 637 O O . PRO A 1 81 ? 19.417 9.760 -2.924 1.00 95.31 81 PRO A O 1
ATOM 640 N N . TYR A 1 82 ? 17.507 10.949 -2.897 1.00 93.50 82 TYR A N 1
ATOM 641 C CA . TYR A 1 82 ? 17.489 11.310 -4.310 1.00 93.50 82 TYR A CA 1
ATOM 642 C C . TYR A 1 82 ? 17.720 12.817 -4.475 1.00 93.50 82 TYR A C 1
ATOM 644 O O . TYR A 1 82 ? 16.904 13.643 -4.063 1.00 93.50 82 TYR A O 1
ATOM 652 N N . ASN A 1 83 ? 18.855 13.174 -5.084 1.00 91.12 83 ASN A N 1
ATOM 653 C CA . ASN A 1 83 ? 19.297 14.558 -5.284 1.00 91.12 83 ASN A CA 1
ATOM 654 C C . ASN A 1 83 ? 19.471 14.856 -6.785 1.00 91.12 83 ASN A C 1
ATOM 656 O O . ASN A 1 83 ? 20.600 14.856 -7.286 1.00 91.12 83 ASN A O 1
ATOM 660 N N . PRO A 1 84 ? 18.373 15.064 -7.528 1.00 88.38 84 PRO A N 1
ATOM 661 C CA . PRO A 1 84 ? 18.425 15.272 -8.968 1.00 88.38 84 PRO A CA 1
ATOM 662 C C . PRO A 1 84 ? 18.931 16.668 -9.327 1.00 88.38 84 PRO A C 1
ATOM 664 O O . PRO A 1 84 ? 18.671 17.648 -8.628 1.00 88.38 84 PRO A O 1
ATOM 667 N N . LYS A 1 85 ? 19.608 16.775 -10.474 1.00 85.62 85 LYS A N 1
ATOM 668 C CA . LYS A 1 85 ? 20.134 18.055 -10.979 1.00 85.62 85 LYS A CA 1
ATOM 669 C C . LYS A 1 85 ? 19.033 19.031 -11.402 1.00 85.62 85 LYS A C 1
ATOM 671 O O . LYS A 1 85 ? 19.218 20.234 -11.270 1.00 85.62 85 LYS A O 1
ATOM 676 N N . ASN A 1 86 ? 17.909 18.520 -11.905 1.00 83.00 86 ASN A N 1
ATOM 677 C CA . ASN A 1 86 ? 16.774 19.327 -12.363 1.00 83.00 86 ASN A CA 1
ATOM 678 C C . ASN A 1 86 ? 15.861 19.805 -11.212 1.00 83.00 86 ASN A C 1
ATOM 680 O O . ASN A 1 86 ? 14.902 20.526 -11.463 1.00 83.00 86 ASN A O 1
ATOM 684 N N . GLY A 1 87 ? 16.151 19.417 -9.963 1.00 87.06 87 GLY A N 1
ATOM 685 C CA . GLY A 1 87 ? 15.390 19.814 -8.777 1.00 87.06 87 GLY A CA 1
ATOM 686 C C . GLY A 1 87 ? 14.094 19.033 -8.529 1.00 87.06 87 GLY A C 1
ATOM 687 O O . GLY A 1 87 ? 13.480 19.234 -7.481 1.00 87.06 87 GLY A O 1
ATOM 688 N N . ASP A 1 88 ? 13.688 18.126 -9.422 1.00 89.50 88 ASP A N 1
ATOM 689 C CA . ASP A 1 88 ? 12.433 17.389 -9.278 1.00 89.50 88 ASP A CA 1
ATOM 690 C C . ASP A 1 88 ? 12.546 16.224 -8.290 1.00 89.50 88 ASP A C 1
ATOM 692 O O . ASP A 1 88 ? 12.925 15.103 -8.625 1.00 89.50 88 ASP A O 1
ATOM 696 N N . LYS A 1 89 ? 12.173 16.478 -7.040 1.00 90.38 89 LYS A N 1
ATOM 697 C CA . LYS A 1 89 ? 12.234 15.489 -5.961 1.00 90.38 89 LYS A CA 1
ATOM 698 C C . LYS A 1 89 ? 11.047 14.518 -5.915 1.00 90.38 89 LYS A C 1
ATOM 700 O O . LYS A 1 89 ? 10.968 13.764 -4.952 1.00 90.38 89 LYS A O 1
ATOM 705 N N . HIS A 1 90 ? 10.147 14.502 -6.903 1.00 91.00 90 HIS A N 1
ATOM 706 C CA . HIS A 1 90 ? 9.051 13.521 -6.972 1.00 91.00 90 HIS A CA 1
ATOM 707 C C . HIS A 1 90 ? 8.114 13.561 -5.746 1.00 91.00 90 HIS A C 1
ATOM 709 O O . HIS A 1 90 ? 7.756 12.538 -5.164 1.00 91.00 90 HIS A O 1
ATOM 715 N N . PHE A 1 91 ? 7.735 14.767 -5.308 1.00 88.94 91 PHE A N 1
ATOM 716 C CA . PHE A 1 91 ? 6.738 14.944 -4.237 1.00 88.94 91 PHE A CA 1
ATOM 717 C C . PHE A 1 91 ? 5.294 14.853 -4.752 1.00 88.94 91 PHE A C 1
ATOM 719 O O . PHE A 1 91 ? 4.377 14.526 -4.002 1.00 88.94 91 PHE A O 1
ATOM 726 N N . THR A 1 92 ? 5.080 15.147 -6.036 1.00 87.69 92 THR A N 1
ATOM 727 C CA . THR A 1 92 ? 3.752 15.222 -6.671 1.00 87.69 92 THR A CA 1
ATOM 728 C C . THR A 1 92 ? 3.428 14.016 -7.554 1.00 87.69 92 THR A C 1
ATOM 730 O O . THR A 1 92 ? 2.305 13.900 -8.045 1.00 87.69 92 THR A O 1
ATOM 733 N N . HIS A 1 93 ? 4.388 13.116 -7.756 1.00 92.88 93 HIS A N 1
ATOM 734 C CA . HIS A 1 93 ? 4.269 11.906 -8.566 1.00 92.88 93 HIS A CA 1
ATOM 735 C C . HIS A 1 93 ? 5.275 10.851 -8.090 1.00 92.88 93 HIS A C 1
ATOM 737 O O . HIS A 1 93 ? 6.241 11.180 -7.403 1.00 92.88 93 HIS A O 1
ATOM 743 N N . GLY A 1 94 ? 5.029 9.588 -8.428 1.00 94.06 94 GLY A N 1
ATOM 744 C CA . GLY A 1 94 ? 6.015 8.515 -8.344 1.00 94.06 94 GLY A CA 1
ATOM 745 C C . GLY A 1 94 ? 6.553 8.194 -9.732 1.00 94.06 94 GLY A C 1
ATOM 746 O O . GLY A 1 94 ? 5.792 8.214 -10.696 1.00 94.06 94 GLY A O 1
ATOM 747 N N . HIS A 1 95 ? 7.844 7.885 -9.814 1.00 95.62 95 HIS A N 1
ATOM 748 C CA . HIS A 1 95 ? 8.501 7.400 -11.031 1.00 95.62 95 HIS A CA 1
ATOM 749 C C . HIS A 1 95 ? 8.895 5.943 -10.827 1.00 95.62 95 HIS A C 1
ATOM 751 O O . HIS A 1 95 ? 9.524 5.598 -9.822 1.00 95.62 95 HIS A O 1
ATOM 757 N N . LEU A 1 96 ? 8.563 5.089 -11.790 1.00 96.31 96 LEU A N 1
ATOM 758 C CA . LEU A 1 96 ? 8.978 3.691 -11.820 1.00 96.31 96 LEU A CA 1
ATOM 759 C C . LEU A 1 96 ? 9.698 3.404 -13.132 1.00 96.31 96 LEU A C 1
ATOM 761 O O . LEU A 1 96 ? 9.154 3.650 -14.206 1.00 96.31 96 LEU A O 1
ATOM 765 N N . SER A 1 97 ? 10.892 2.822 -13.042 1.00 97.12 97 SER A N 1
ATOM 766 C CA . SER A 1 97 ? 11.608 2.281 -14.193 1.00 97.12 97 SER A CA 1
ATOM 767 C C . SER A 1 97 ? 11.716 0.769 -14.125 1.00 97.12 97 SER A C 1
ATOM 769 O O . SER A 1 97 ? 12.059 0.195 -13.087 1.00 97.12 97 SER A O 1
ATOM 771 N N . VAL A 1 98 ? 11.483 0.137 -15.270 1.00 96.81 98 VAL A N 1
ATOM 772 C CA . VAL A 1 98 ? 11.652 -1.298 -15.482 1.00 96.81 98 VAL A CA 1
ATOM 773 C C . VAL A 1 98 ? 12.980 -1.608 -16.171 1.00 96.81 98 VAL A C 1
ATOM 775 O O . VAL A 1 98 ? 13.688 -0.719 -16.650 1.00 96.81 98 VAL A O 1
ATOM 778 N N . VAL A 1 99 ? 13.368 -2.878 -16.145 1.00 95.69 99 VAL A N 1
ATOM 779 C CA . VAL A 1 99 ? 14.589 -3.375 -16.788 1.00 95.69 99 VAL A CA 1
ATOM 780 C C . VAL A 1 99 ? 14.510 -3.283 -18.315 1.00 95.69 99 VAL A C 1
ATOM 782 O O . VAL A 1 99 ? 13.434 -3.289 -18.903 1.00 95.69 99 VAL A O 1
ATOM 785 N N . GLY A 1 100 ? 15.675 -3.205 -18.958 1.00 94.81 100 GLY A N 1
ATOM 786 C CA . GLY A 1 100 ? 15.820 -3.079 -20.411 1.00 94.81 100 GLY A CA 1
ATOM 787 C C . GLY A 1 100 ? 15.846 -4.414 -21.159 1.00 94.81 100 GLY A C 1
ATOM 788 O O . GLY A 1 100 ? 16.688 -4.590 -22.038 1.00 94.81 100 GLY A O 1
ATOM 789 N N . ASP A 1 101 ? 15.014 -5.379 -20.767 1.00 95.12 101 ASP A N 1
ATOM 790 C CA . ASP A 1 101 ? 14.932 -6.698 -21.402 1.00 95.12 101 ASP A CA 1
ATOM 791 C C . ASP A 1 101 ? 13.525 -7.307 -21.289 1.00 95.12 101 ASP A C 1
ATOM 793 O O . ASP A 1 101 ? 12.638 -6.748 -20.645 1.00 95.12 101 ASP A O 1
ATOM 797 N N . ALA A 1 102 ? 13.338 -8.487 -21.890 1.00 93.44 102 ALA A N 1
ATOM 798 C CA . ALA A 1 102 ? 12.050 -9.173 -22.004 1.00 93.44 102 ALA A CA 1
ATOM 799 C C . ALA A 1 102 ? 11.327 -9.436 -20.670 1.00 93.44 102 ALA A C 1
ATOM 801 O O . ALA A 1 102 ? 10.132 -9.728 -20.682 1.00 93.44 102 ALA A O 1
ATOM 802 N N . ARG A 1 103 ? 11.998 -9.328 -19.512 1.00 94.25 103 ARG A N 1
ATOM 803 C CA . ARG A 1 103 ? 11.309 -9.406 -18.216 1.00 94.25 103 ARG A CA 1
ATOM 804 C C . ARG A 1 103 ? 10.262 -8.307 -18.078 1.00 94.25 103 ARG A C 1
ATOM 806 O O . ARG A 1 103 ? 9.213 -8.578 -17.503 1.00 94.25 103 ARG A O 1
ATOM 813 N N . ALA A 1 104 ? 10.520 -7.107 -18.602 1.00 93.81 104 ALA A N 1
ATOM 814 C CA . ALA A 1 104 ? 9.617 -5.961 -18.500 1.00 93.81 104 ALA A CA 1
ATOM 815 C C . ALA A 1 104 ? 8.228 -6.211 -19.121 1.00 93.81 104 ALA A C 1
ATOM 817 O O . ALA A 1 104 ? 7.249 -5.662 -18.622 1.00 93.81 104 ALA A O 1
ATOM 818 N N . ASP A 1 105 ? 8.125 -7.103 -20.111 1.00 91.94 105 ASP A N 1
ATOM 819 C CA . ASP A 1 105 ? 6.855 -7.507 -20.739 1.00 91.94 105 ASP A CA 1
ATOM 820 C C . ASP A 1 105 ? 6.079 -8.563 -19.930 1.00 91.94 105 ASP A C 1
ATOM 822 O O . ASP A 1 105 ? 5.048 -9.073 -20.373 1.00 91.94 105 ASP A O 1
ATOM 826 N N . GLY A 1 106 ? 6.569 -8.929 -18.742 1.00 89.31 106 GLY A N 1
ATOM 827 C CA . GLY A 1 106 ? 5.918 -9.898 -17.874 1.00 89.31 106 GLY A CA 1
ATOM 828 C C . GLY A 1 106 ? 4.483 -9.486 -17.540 1.00 89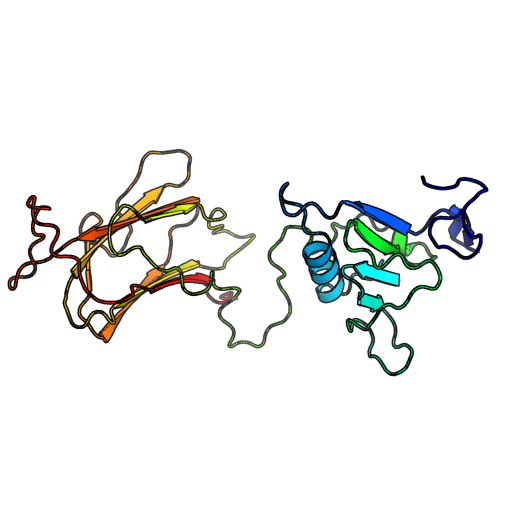.31 106 GLY A C 1
ATOM 829 O O . GLY A 1 106 ? 4.249 -8.436 -16.937 1.00 89.31 106 GLY A O 1
ATOM 830 N N . THR A 1 107 ? 3.520 -10.338 -17.898 1.00 88.38 107 THR A N 1
ATOM 831 C CA . THR A 1 107 ? 2.080 -10.090 -17.719 1.00 88.38 107 THR A CA 1
ATOM 832 C C . THR A 1 107 ? 1.562 -10.498 -16.343 1.00 88.38 107 THR A C 1
ATOM 834 O O . THR A 1 107 ? 0.366 -10.382 -16.076 1.00 88.38 107 THR A O 1
ATOM 837 N N . GLN A 1 108 ? 2.428 -11.020 -15.470 1.00 83.75 108 GLN A N 1
ATOM 838 C CA . GLN A 1 108 ? 2.049 -11.333 -14.100 1.00 83.75 108 GLN A CA 1
ATOM 839 C C . GLN A 1 108 ? 1.576 -10.060 -13.379 1.00 83.75 108 GLN A C 1
ATOM 841 O O . GLN A 1 108 ? 2.144 -8.980 -13.596 1.00 83.75 108 GLN A O 1
ATOM 846 N N . PRO A 1 109 ? 0.567 -10.160 -12.497 1.00 84.88 109 PRO A N 1
ATOM 847 C CA . PRO A 1 109 ? 0.208 -9.052 -11.628 1.00 84.88 109 PRO A CA 1
ATOM 848 C C . PRO A 1 109 ? 1.444 -8.556 -10.879 1.00 84.88 109 PRO A C 1
ATOM 850 O O . PRO A 1 109 ? 2.269 -9.355 -10.434 1.00 84.88 109 PRO A O 1
ATOM 853 N N . TRP A 1 110 ? 1.592 -7.240 -10.756 1.00 84.38 110 TRP A N 1
ATOM 854 C CA . TRP A 1 110 ? 2.515 -6.685 -9.774 1.00 84.38 110 TRP A CA 1
ATOM 855 C C . TRP A 1 110 ? 2.015 -7.128 -8.412 1.00 84.38 110 TRP A C 1
ATOM 857 O O . TRP A 1 110 ? 0.910 -6.760 -8.005 1.00 84.38 110 TRP A O 1
ATOM 867 N N . GLN A 1 111 ? 2.790 -7.990 -7.756 1.00 71.25 111 GLN A N 1
ATOM 868 C CA . GLN A 1 111 ? 2.478 -8.359 -6.389 1.00 71.25 111 GLN A CA 1
ATOM 869 C C . GLN A 1 111 ? 2.398 -7.055 -5.592 1.00 71.25 111 GLN A C 1
ATOM 871 O O . GLN A 1 111 ? 3.169 -6.138 -5.856 1.00 71.25 111 GLN A O 1
ATOM 876 N N . THR A 1 112 ? 1.427 -6.978 -4.681 1.00 61.84 112 THR A N 1
ATOM 877 C CA . THR A 1 112 ? 1.333 -5.949 -3.632 1.00 61.84 112 THR A CA 1
ATOM 878 C C . THR A 1 112 ? 0.859 -4.548 -4.048 1.00 61.84 112 THR A C 1
ATOM 880 O O . THR A 1 112 ? 0.552 -3.755 -3.164 1.00 61.84 112 THR A O 1
ATOM 883 N N . ILE A 1 113 ? 0.619 -4.248 -5.336 1.00 59.56 113 ILE A N 1
ATOM 884 C CA . ILE A 1 113 ? -0.092 -3.005 -5.711 1.00 59.56 113 ILE A CA 1
ATOM 885 C C . ILE A 1 113 ? -1.561 -3.112 -5.270 1.00 59.56 113 ILE A C 1
ATOM 887 O O . ILE A 1 113 ? -2.390 -3.714 -5.950 1.00 59.56 113 ILE A O 1
ATOM 891 N N . GLY A 1 114 ? -1.874 -2.547 -4.101 1.00 47.12 114 GLY A N 1
ATOM 892 C CA . GLY A 1 114 ? -3.211 -2.592 -3.497 1.00 47.12 114 GLY A CA 1
ATOM 893 C C . GLY A 1 114 ? -3.539 -3.888 -2.746 1.00 47.12 114 GLY A C 1
ATOM 894 O O . GLY A 1 114 ? -4.661 -4.039 -2.269 1.00 47.12 114 GLY A O 1
ATOM 895 N N . ALA A 1 115 ? -2.579 -4.804 -2.609 1.00 43.19 115 ALA A N 1
ATOM 896 C CA . ALA A 1 115 ? -2.687 -5.952 -1.718 1.00 43.19 115 ALA A CA 1
ATOM 897 C C . ALA A 1 115 ? -1.747 -5.727 -0.534 1.00 43.19 115 ALA A C 1
ATOM 899 O O . ALA A 1 115 ? -0.568 -5.454 -0.748 1.00 43.19 115 ALA A O 1
ATOM 900 N N . ASP A 1 116 ? -2.267 -5.843 0.692 1.00 42.00 116 ASP A N 1
ATOM 901 C CA . ASP A 1 116 ? -1.453 -5.819 1.908 1.00 42.00 116 ASP A CA 1
ATOM 902 C C . ASP A 1 116 ? -0.299 -6.812 1.731 1.00 42.00 116 ASP A C 1
ATOM 904 O O . ASP A 1 116 ? -0.509 -8.020 1.592 1.00 42.00 116 ASP A O 1
ATOM 908 N N . VAL A 1 117 ? 0.905 -6.257 1.620 1.00 41.50 117 VAL A N 1
ATOM 909 C CA . VAL A 1 117 ? 2.156 -6.932 1.281 1.00 41.50 117 VAL A CA 1
ATOM 910 C C . VAL A 1 117 ? 2.329 -8.132 2.208 1.00 41.50 117 VAL A C 1
ATOM 912 O O . VAL A 1 117 ? 2.628 -7.975 3.386 1.00 41.50 117 VAL A O 1
ATOM 915 N N . ALA A 1 118 ? 2.137 -9.339 1.681 1.00 37.12 118 ALA A N 1
ATOM 916 C CA . ALA A 1 118 ? 2.656 -10.554 2.289 1.00 37.12 118 ALA A CA 1
ATOM 917 C C . ALA A 1 118 ? 4.167 -10.570 2.019 1.00 37.12 118 ALA A C 1
ATOM 919 O O . ALA A 1 118 ? 4.622 -11.134 1.026 1.00 37.12 118 ALA A O 1
ATOM 920 N N . GLY A 1 119 ? 4.921 -9.834 2.833 1.00 32.84 119 GLY A N 1
ATOM 921 C CA . GLY A 1 119 ? 6.368 -9.973 2.933 1.00 32.84 119 GLY A CA 1
ATOM 922 C C . GLY A 1 119 ? 6.693 -11.060 3.948 1.00 32.84 119 GLY A C 1
ATOM 923 O O . GLY A 1 119 ? 5.972 -11.213 4.925 1.00 32.84 119 GLY A O 1
ATOM 924 N N . GLU A 1 120 ? 7.738 -11.831 3.667 1.00 36.88 120 GLU A N 1
ATOM 925 C CA . GLU A 1 120 ? 8.352 -12.804 4.569 1.00 36.88 120 GLU A CA 1
ATOM 926 C C . GLU A 1 120 ? 8.603 -12.164 5.941 1.00 36.88 120 GLU A C 1
ATOM 928 O O . GLU A 1 120 ? 9.551 -11.401 6.112 1.00 36.88 120 GLU A O 1
ATOM 933 N N . GLU A 1 121 ? 7.734 -12.446 6.901 1.00 38.34 121 GLU A N 1
ATOM 934 C CA . GLU A 1 121 ? 7.938 -12.106 8.301 1.00 38.34 121 GLU A CA 1
ATOM 935 C C . GLU A 1 121 ? 8.024 -13.429 9.048 1.00 38.34 121 GLU A C 1
ATOM 937 O O . GLU A 1 121 ? 7.221 -14.340 8.820 1.00 38.34 121 GLU A O 1
ATOM 942 N N . ASP A 1 122 ? 9.092 -13.546 9.834 1.00 35.34 122 ASP A N 1
ATOM 943 C CA . ASP A 1 122 ? 9.390 -14.663 10.718 1.00 35.34 122 ASP A CA 1
ATOM 944 C C . ASP A 1 122 ? 8.121 -15.138 11.448 1.00 35.34 122 ASP A C 1
ATOM 946 O O . ASP A 1 122 ? 7.216 -14.343 11.708 1.00 35.34 122 ASP A O 1
ATOM 950 N N . ASP A 1 123 ? 8.067 -16.431 11.785 1.00 36.78 123 ASP A N 1
ATOM 951 C CA . ASP A 1 123 ? 6.919 -17.181 12.337 1.00 36.78 123 ASP A CA 1
ATOM 952 C C . ASP A 1 123 ? 6.258 -16.605 13.625 1.00 36.78 123 ASP A C 1
ATOM 954 O O . ASP A 1 123 ? 5.395 -17.256 14.213 1.00 36.78 123 ASP A O 1
ATOM 958 N N . ASP A 1 124 ? 6.593 -15.384 14.045 1.00 39.78 124 ASP A N 1
ATOM 959 C CA . ASP A 1 124 ? 6.097 -14.707 15.241 1.00 39.78 124 ASP A CA 1
ATOM 960 C C . ASP A 1 124 ? 5.355 -13.375 14.990 1.00 39.78 124 ASP A C 1
ATOM 962 O O . ASP A 1 124 ? 4.868 -12.795 15.966 1.00 39.78 124 ASP A O 1
ATOM 966 N N . ASP A 1 125 ? 5.212 -12.871 13.750 1.00 39.50 125 ASP A N 1
ATOM 967 C CA . ASP A 1 125 ? 4.564 -11.561 13.541 1.00 39.50 125 ASP A CA 1
ATOM 968 C C . ASP A 1 125 ? 3.069 -11.642 13.177 1.00 39.50 125 ASP A C 1
ATOM 970 O O . ASP A 1 125 ? 2.627 -12.206 12.169 1.00 39.50 125 ASP A O 1
ATOM 974 N N . MET A 1 126 ? 2.255 -11.050 14.046 1.00 43.03 126 MET A N 1
ATOM 975 C CA . MET A 1 126 ? 0.819 -10.874 13.872 1.00 43.03 126 MET A CA 1
ATOM 976 C C . MET A 1 126 ? 0.615 -9.827 12.771 1.00 43.03 126 MET A C 1
ATOM 978 O O . MET A 1 126 ? 0.743 -8.630 13.023 1.00 43.03 126 MET A O 1
ATOM 982 N N . GLY A 1 127 ? 0.322 -10.273 11.545 1.00 40.94 127 GLY A N 1
ATOM 983 C CA . GLY A 1 127 ? 0.337 -9.424 10.351 1.00 40.94 127 GLY A CA 1
ATOM 984 C C . GLY A 1 127 ? -0.419 -8.096 10.495 1.00 40.94 127 GLY A C 1
ATOM 985 O O . GLY A 1 127 ? -1.472 -8.050 11.133 1.00 40.94 127 GLY A O 1
ATOM 986 N N . ALA A 1 128 ? 0.130 -7.045 9.865 1.00 45.50 128 ALA A N 1
ATOM 987 C CA . ALA A 1 128 ? -0.354 -5.657 9.784 1.00 45.50 128 ALA A CA 1
ATOM 988 C C . ALA A 1 128 ? -1.631 -5.376 10.596 1.00 45.50 128 ALA A C 1
ATOM 990 O O . ALA A 1 128 ? -2.752 -5.394 10.079 1.00 45.50 128 ALA A O 1
ATOM 991 N N . SER A 1 129 ? -1.441 -5.114 11.889 1.00 46.56 129 SER A N 1
ATOM 992 C CA . SER A 1 129 ? -2.509 -4.634 12.755 1.00 46.56 129 SER A CA 1
ATOM 993 C C . SER A 1 129 ? -2.949 -3.252 12.279 1.00 46.56 129 SER A C 1
ATOM 995 O O . SER A 1 129 ? -2.114 -2.373 12.034 1.00 46.56 129 SER A O 1
ATOM 997 N N . PHE A 1 130 ? -4.260 -3.018 12.182 1.00 48.25 130 PHE A N 1
ATOM 998 C CA . PHE A 1 130 ? -4.739 -1.644 12.287 1.00 48.25 130 PHE A CA 1
ATOM 999 C C . PHE A 1 130 ? -4.348 -1.209 13.694 1.00 48.25 130 PHE A C 1
ATOM 1001 O O . PHE A 1 130 ? -4.977 -1.640 14.664 1.00 48.25 130 PHE A O 1
ATOM 1008 N N . GLY A 1 131 ? -3.242 -0.461 13.789 1.00 46.66 131 GLY A N 1
ATOM 1009 C CA . GLY A 1 131 ? -2.675 0.001 15.048 1.00 46.66 131 GLY A CA 1
ATOM 1010 C C . GLY A 1 131 ? -3.742 0.629 15.947 1.00 46.66 131 GLY A C 1
ATOM 1011 O O . GLY A 1 131 ? -4.833 0.949 15.479 1.00 46.66 131 GLY A O 1
ATOM 1012 N N . PRO A 1 132 ? -3.446 0.815 17.238 1.00 50.44 132 PRO A N 1
ATOM 1013 C CA . PRO A 1 132 ? -4.436 1.115 18.265 1.00 50.44 132 PRO A CA 1
ATOM 1014 C C . PRO A 1 132 ? -5.450 2.186 17.831 1.00 50.44 132 PRO A C 1
ATOM 1016 O O . PRO A 1 132 ? -5.133 3.372 17.749 1.00 50.44 132 PRO A O 1
ATOM 1019 N N . ILE A 1 133 ? -6.686 1.762 17.564 1.00 60.56 133 ILE A N 1
ATOM 1020 C CA . ILE A 1 133 ? -7.798 2.653 17.244 1.00 60.56 133 ILE A CA 1
ATOM 1021 C C . ILE A 1 133 ? -8.367 3.136 18.569 1.00 60.56 133 ILE A C 1
ATOM 1023 O O . ILE A 1 133 ? -8.831 2.332 19.382 1.00 60.56 133 ILE A O 1
ATOM 1027 N N . THR A 1 134 ? -8.339 4.451 18.781 1.00 56.50 134 THR A N 1
ATOM 1028 C CA . THR A 1 134 ? -9.000 5.056 19.938 1.00 56.50 134 THR A CA 1
ATOM 1029 C C . THR A 1 134 ? -10.504 5.040 19.701 1.00 56.50 134 THR A C 1
ATOM 1031 O O . THR A 1 134 ? -10.994 5.655 18.757 1.00 56.50 134 THR A O 1
ATOM 1034 N N . ILE A 1 135 ? -11.239 4.335 20.556 1.00 62.22 135 ILE A N 1
ATOM 1035 C CA . ILE A 1 135 ? -12.696 4.449 20.607 1.00 62.22 135 ILE A CA 1
ATOM 1036 C C . ILE A 1 135 ? -13.014 5.691 21.423 1.00 62.22 135 ILE A C 1
ATOM 1038 O O . ILE A 1 135 ? -12.623 5.796 22.591 1.00 62.22 135 ILE A O 1
ATOM 1042 N N . GLU A 1 136 ? -13.693 6.633 20.774 1.00 56.34 136 GLU A N 1
ATOM 1043 C CA . GLU A 1 136 ? -14.026 7.921 21.361 1.00 56.34 136 GLU A CA 1
ATOM 1044 C C . GLU A 1 136 ? -14.779 7.751 22.682 1.00 56.34 136 GLU A C 1
ATOM 1046 O O . GLU A 1 136 ? -15.575 6.830 22.890 1.00 56.34 136 GLU A O 1
ATOM 1051 N N . ARG A 1 137 ? -14.499 8.675 23.601 1.00 50.38 137 ARG A N 1
ATOM 1052 C CA . ARG A 1 137 ? -15.081 8.696 24.949 1.00 50.38 137 ARG A CA 1
ATOM 1053 C C . ARG A 1 137 ? -16.607 8.837 24.914 1.00 50.38 137 ARG A C 1
ATOM 1055 O O . ARG A 1 137 ? -17.284 8.361 25.825 1.00 50.38 137 ARG A O 1
ATOM 1062 N N . GLU A 1 138 ? -17.116 9.477 23.864 1.00 51.91 138 GLU A N 1
ATOM 1063 C CA . GLU A 1 138 ? -18.524 9.752 23.603 1.00 51.91 138 GLU A CA 1
ATOM 1064 C C . GLU A 1 138 ? -18.837 9.443 22.131 1.00 51.91 138 GLU A C 1
ATOM 1066 O O . GLU A 1 138 ? -18.103 9.854 21.235 1.00 51.91 138 GLU A O 1
ATOM 1071 N N . GLY A 1 139 ? -19.939 8.734 21.874 1.00 49.91 139 GLY A N 1
ATOM 1072 C CA . GLY A 1 139 ? -20.439 8.486 20.519 1.00 49.91 139 GLY A CA 1
ATOM 1073 C C . GLY A 1 139 ? -20.291 7.049 20.015 1.00 49.91 139 GLY A C 1
ATOM 1074 O O . GLY A 1 139 ? -19.886 6.134 20.730 1.00 49.91 139 GLY A O 1
ATOM 1075 N N . LEU A 1 140 ? -20.716 6.853 18.767 1.00 50.03 140 LEU A N 1
ATOM 1076 C CA . LEU A 1 140 ? -20.635 5.585 18.051 1.00 50.03 140 LEU A CA 1
ATOM 1077 C C . LEU A 1 140 ? -19.321 5.545 17.270 1.00 50.03 140 LEU A C 1
ATOM 1079 O O . LEU A 1 140 ? -19.139 6.341 16.350 1.00 50.03 140 LEU A O 1
ATOM 1083 N N . THR A 1 141 ? -18.434 4.600 17.578 1.00 60.41 141 THR A N 1
ATOM 1084 C CA . THR A 1 141 ? -17.283 4.328 16.714 1.00 60.41 141 THR A CA 1
ATOM 1085 C C . THR A 1 141 ? -17.702 3.294 15.678 1.00 60.41 141 THR A C 1
ATOM 1087 O O . THR A 1 141 ? -17.856 2.108 15.978 1.00 60.41 141 THR A O 1
ATOM 1090 N N . SER A 1 142 ? -17.920 3.753 14.446 1.00 54.62 142 SER A N 1
ATOM 1091 C CA . SER A 1 142 ? -18.091 2.866 13.300 1.00 54.62 142 SER A CA 1
ATOM 1092 C C . SER A 1 142 ? -16.787 2.796 12.525 1.00 54.62 142 SER A C 1
ATOM 1094 O O . SER A 1 142 ? -16.217 3.822 12.158 1.00 54.62 142 SER A O 1
ATOM 1096 N N . LEU A 1 143 ? -16.316 1.575 12.299 1.00 58.44 143 LEU A N 1
ATOM 1097 C CA . LEU A 1 143 ? -15.104 1.305 11.551 1.00 58.44 143 LEU A CA 1
ATOM 1098 C C . LEU A 1 143 ? -15.480 0.587 10.257 1.00 58.44 143 LEU A C 1
ATOM 1100 O O . LEU A 1 143 ? -16.078 -0.492 10.286 1.00 58.44 143 LEU A O 1
ATOM 1104 N N . THR A 1 144 ? -15.129 1.193 9.125 1.00 52.38 144 THR A N 1
ATOM 1105 C CA . THR A 1 144 ? -15.142 0.498 7.834 1.00 52.38 144 THR A CA 1
ATOM 1106 C C . THR A 1 144 ? -13.799 -0.191 7.678 1.00 52.38 144 THR A C 1
ATOM 1108 O O . THR A 1 144 ? -12.761 0.461 7.778 1.00 52.38 144 THR A O 1
ATOM 1111 N N . ILE A 1 145 ? -13.823 -1.503 7.468 1.00 54.81 145 ILE A N 1
ATOM 1112 C CA . ILE A 1 145 ? -12.618 -2.315 7.308 1.00 54.81 145 ILE A CA 1
ATOM 1113 C C . ILE A 1 145 ? -12.645 -2.980 5.935 1.00 54.81 145 ILE A C 1
ATOM 1115 O O . ILE A 1 145 ? -13.730 -3.254 5.415 1.00 54.81 145 ILE A O 1
ATOM 1119 N N . PRO A 1 146 ? -11.485 -3.263 5.322 1.00 51.84 146 PRO A N 1
ATOM 1120 C CA . PRO A 1 146 ? -11.450 -4.172 4.187 1.00 51.84 146 PRO A CA 1
ATOM 1121 C C . PRO A 1 146 ? -12.184 -5.471 4.555 1.00 51.84 146 PRO A C 1
ATOM 1123 O O . PRO A 1 146 ? -11.994 -5.951 5.679 1.00 51.84 146 PRO A O 1
ATOM 1126 N N . PRO A 1 147 ? -13.016 -6.038 3.659 1.00 57.06 147 PRO A N 1
ATOM 1127 C CA . PRO A 1 147 ? -13.740 -7.263 3.954 1.00 57.06 147 PRO A CA 1
ATOM 1128 C C . PRO A 1 147 ? -12.796 -8.350 4.464 1.00 57.06 147 PRO A C 1
ATOM 1130 O O . PRO A 1 147 ? -11.797 -8.656 3.811 1.00 57.06 147 PRO A O 1
ATOM 1133 N N . VAL A 1 148 ? -13.115 -8.938 5.617 1.00 61.19 148 VAL A N 1
ATOM 1134 C CA . VAL A 1 148 ? -12.343 -10.056 6.168 1.00 61.19 148 VAL A CA 1
ATOM 1135 C C . VAL A 1 148 ? -12.498 -11.242 5.223 1.00 61.19 148 VAL A C 1
ATOM 1137 O O . VAL A 1 148 ? -13.551 -11.872 5.172 1.00 61.19 148 VAL A O 1
ATOM 1140 N N . GLN A 1 149 ? -11.479 -11.534 4.424 1.00 59.75 149 GLN A N 1
ATOM 1141 C CA . GLN A 1 149 ? -11.517 -12.666 3.507 1.00 59.75 149 GLN A CA 1
ATOM 1142 C C . GLN A 1 149 ? -11.151 -13.934 4.277 1.00 59.75 149 GLN A C 1
ATOM 1144 O O . GLN A 1 149 ? -10.021 -14.076 4.720 1.00 59.75 149 GLN A O 1
ATOM 1149 N N . GLY A 1 150 ? -12.113 -14.842 4.449 1.00 45.25 150 GLY A N 1
ATOM 1150 C CA . GLY A 1 150 ? -11.854 -16.204 4.911 1.00 45.25 150 GLY A CA 1
ATOM 1151 C C . GLY A 1 150 ? -12.161 -17.187 3.786 1.00 45.25 150 GLY A C 1
ATOM 1152 O O . GLY A 1 150 ? -13.280 -17.196 3.270 1.00 45.25 150 GLY A O 1
ATOM 1153 N N . GLY A 1 151 ? -11.185 -18.000 3.376 1.00 40.72 151 GLY A N 1
ATOM 1154 C CA . GLY A 1 151 ? -11.373 -19.015 2.335 1.00 40.72 151 GLY A CA 1
ATOM 1155 C C . GLY A 1 151 ? -10.070 -19.658 1.855 1.00 40.72 151 GLY A C 1
ATOM 1156 O O . GLY A 1 151 ? -8.999 -19.394 2.385 1.00 40.72 151 GLY A O 1
ATOM 1157 N N . ALA A 1 152 ? -10.141 -20.496 0.816 1.00 36.53 152 ALA A N 1
ATOM 1158 C CA . ALA A 1 152 ? -8.969 -21.205 0.279 1.00 36.53 152 ALA A CA 1
ATOM 1159 C C . ALA A 1 152 ? -7.871 -20.276 -0.288 1.00 36.53 152 ALA A C 1
ATOM 1161 O O . ALA A 1 152 ? -6.728 -20.703 -0.421 1.00 36.53 152 ALA A O 1
ATOM 1162 N N . ALA A 1 153 ? -8.216 -19.027 -0.626 1.00 34.78 153 ALA A N 1
ATOM 1163 C CA . ALA A 1 153 ? -7.293 -18.024 -1.163 1.00 34.78 153 ALA A CA 1
ATOM 1164 C C . ALA A 1 153 ? -6.640 -17.135 -0.082 1.00 34.78 153 ALA A C 1
ATOM 1166 O O . ALA A 1 153 ? -5.537 -16.644 -0.303 1.00 34.78 153 ALA A O 1
ATOM 1167 N N . ASP A 1 154 ? -7.283 -16.960 1.079 1.00 48.00 154 ASP A N 1
ATOM 1168 C CA . ASP A 1 154 ? -6.703 -16.328 2.272 1.00 48.00 154 ASP A CA 1
ATOM 1169 C C . ASP A 1 154 ? -7.226 -17.069 3.521 1.00 48.00 154 ASP A C 1
ATOM 1171 O O . ASP A 1 154 ? -8.379 -16.876 3.920 1.00 48.00 154 ASP A O 1
ATOM 1175 N N . PRO A 1 155 ? -6.433 -17.990 4.104 1.00 53.94 155 PRO A N 1
ATOM 1176 C CA . PRO A 1 155 ? -6.850 -18.789 5.255 1.00 53.94 155 PRO A CA 1
ATOM 1177 C C . PRO A 1 155 ? -6.685 -18.047 6.591 1.00 53.94 155 PRO A C 1
ATOM 1179 O O . PRO A 1 155 ? -6.880 -18.654 7.643 1.00 53.94 155 PRO A O 1
ATOM 1182 N N . ARG A 1 156 ? -6.262 -16.775 6.581 1.00 56.41 156 ARG A N 1
ATOM 1183 C CA . ARG A 1 156 ? -5.949 -16.028 7.803 1.00 56.41 156 ARG A CA 1
ATOM 1184 C C . ARG A 1 156 ? -7.224 -15.543 8.485 1.00 56.41 156 ARG A C 1
ATOM 1186 O O . ARG A 1 156 ? -7.977 -14.743 7.937 1.00 56.41 156 ARG A O 1
ATOM 1193 N N . SER A 1 157 ? -7.422 -15.974 9.723 1.00 67.62 157 SER A N 1
ATOM 1194 C CA . SER A 1 157 ? -8.416 -15.404 10.633 1.00 67.62 157 SER A CA 1
ATOM 1195 C C . SER A 1 157 ? -8.068 -13.949 10.947 1.00 67.62 157 SER A C 1
ATOM 1197 O O . SER A 1 157 ? -6.906 -13.645 11.182 1.00 67.62 157 SER A O 1
ATOM 1199 N N . ALA A 1 158 ? -9.037 -13.039 11.008 1.00 71.88 158 ALA A N 1
ATOM 1200 C CA . ALA A 1 158 ? -8.825 -11.719 11.609 1.00 71.88 158 ALA A CA 1
ATOM 1201 C C . ALA A 1 158 ? -9.353 -11.730 13.047 1.00 71.88 158 ALA A C 1
ATOM 1203 O O . ALA A 1 158 ? -10.324 -12.418 13.332 1.00 71.88 158 ALA A O 1
ATOM 1204 N N . TRP A 1 159 ? -8.742 -10.979 13.953 1.00 75.00 159 TRP A N 1
ATOM 1205 C CA . TRP A 1 159 ? -9.069 -10.940 15.374 1.00 75.00 159 TRP A CA 1
ATOM 1206 C C . TRP A 1 159 ? -9.368 -9.514 15.806 1.00 75.00 159 TRP A C 1
ATOM 1208 O O . TRP A 1 159 ? -8.627 -8.587 15.492 1.00 75.00 159 TRP A O 1
ATOM 1218 N N . LEU A 1 160 ? -10.454 -9.351 16.552 1.00 81.69 160 LEU A N 1
ATOM 1219 C CA . LEU A 1 160 ? -10.822 -8.115 17.219 1.00 81.69 160 LEU A CA 1
ATOM 1220 C C . LEU A 1 160 ? -10.335 -8.176 18.665 1.00 81.69 160 LEU A C 1
ATOM 1222 O O . LEU A 1 160 ? -10.735 -9.065 19.420 1.00 81.69 160 LEU A O 1
ATOM 1226 N N . ASN A 1 161 ? -9.487 -7.223 19.045 1.00 77.31 161 ASN A N 1
ATOM 1227 C CA . ASN A 1 161 ? -8.913 -7.136 20.381 1.00 77.31 161 ASN A CA 1
ATOM 1228 C C . ASN A 1 161 ? -9.377 -5.865 21.095 1.00 77.31 161 ASN A C 1
ATOM 1230 O O . ASN A 1 161 ? -9.260 -4.767 20.549 1.00 77.31 161 ASN A O 1
ATOM 1234 N N . PHE A 1 162 ? -9.827 -6.015 22.341 1.00 79.12 162 PHE A N 1
ATOM 1235 C CA . PHE A 1 162 ? -10.110 -4.905 23.248 1.00 79.12 162 PHE A CA 1
ATOM 1236 C C . PHE A 1 162 ? -9.262 -5.003 24.509 1.00 79.12 162 PHE A C 1
ATOM 1238 O O . PHE A 1 162 ? -9.186 -6.062 25.136 1.00 79.12 162 PHE A O 1
ATOM 1245 N N . CYS A 1 163 ? -8.703 -3.865 24.915 1.00 73.00 163 CYS A N 1
ATOM 1246 C CA . CYS A 1 163 ? -8.037 -3.690 26.200 1.00 73.00 163 CYS A CA 1
ATOM 1247 C C . CYS A 1 163 ? -8.716 -2.553 26.970 1.00 73.00 163 CYS A C 1
ATOM 1249 O O . CYS A 1 163 ? -8.864 -1.445 26.452 1.00 73.00 163 CYS A O 1
ATOM 1251 N N . ASN A 1 164 ? -9.123 -2.818 28.211 1.00 72.81 164 ASN A N 1
ATOM 1252 C CA . ASN A 1 164 ? -9.694 -1.802 29.091 1.00 72.81 164 ASN A CA 1
ATOM 1253 C C . ASN A 1 164 ? -8.646 -1.302 30.094 1.00 72.81 164 ASN A C 1
ATOM 1255 O O . ASN A 1 164 ? -8.327 -2.018 31.038 1.00 72.81 164 ASN A O 1
ATOM 1259 N N . ASP A 1 165 ? -8.193 -0.056 29.946 1.00 65.94 165 ASP A N 1
ATOM 1260 C CA . ASP A 1 165 ? -7.310 0.625 30.909 1.00 65.94 165 ASP A CA 1
ATOM 1261 C C . ASP A 1 165 ? -7.969 1.871 31.533 1.00 65.94 165 ASP A C 1
ATOM 1263 O O . ASP A 1 165 ? -7.364 2.911 31.771 1.00 65.94 165 ASP A O 1
ATOM 1267 N N . THR A 1 166 ? -9.283 1.815 31.740 1.00 64.88 166 THR A N 1
ATOM 1268 C CA . THR A 1 166 ? -10.054 2.992 32.180 1.00 64.88 166 THR A CA 1
ATOM 1269 C C . THR A 1 166 ? -10.207 3.085 33.696 1.00 64.88 166 THR A C 1
ATOM 1271 O O . THR A 1 166 ? -10.851 4.000 34.205 1.00 64.88 166 THR A O 1
ATOM 1274 N N . GLY A 1 167 ? -9.658 2.119 34.438 1.00 71.00 167 GLY A N 1
ATOM 1275 C CA . GLY A 1 167 ? -9.820 2.010 35.888 1.00 71.00 167 GLY A CA 1
ATOM 1276 C C . GLY A 1 167 ? -11.232 1.610 36.330 1.00 71.00 167 GLY A C 1
ATOM 1277 O O . GLY A 1 167 ? -11.452 1.403 37.521 1.00 71.00 167 GLY A O 1
ATOM 1278 N N . GLN A 1 168 ? -12.193 1.486 35.405 1.00 69.88 168 GLN A N 1
ATOM 1279 C CA . GLN A 1 168 ? -13.597 1.170 35.682 1.00 69.88 168 GLN A CA 1
ATOM 1280 C C . GLN A 1 168 ? -14.136 0.098 34.720 1.00 69.88 168 GLN A C 1
ATOM 1282 O O . GLN A 1 168 ? -13.662 -0.019 33.584 1.00 69.88 168 GLN A O 1
ATOM 1287 N N . PRO A 1 169 ? -15.115 -0.717 35.146 1.00 67.88 169 PRO A N 1
ATOM 1288 C CA . PRO A 1 169 ? -15.766 -1.663 34.252 1.00 67.88 169 PRO A CA 1
ATOM 1289 C C . PRO A 1 169 ? -16.743 -0.940 33.307 1.00 67.88 169 PRO A C 1
ATOM 1291 O O . PRO A 1 169 ? -17.379 0.044 33.680 1.00 67.88 169 PRO A O 1
ATOM 1294 N N . TYR A 1 170 ? -16.877 -1.436 32.078 1.00 73.19 170 TYR A N 1
ATOM 1295 C CA . TYR A 1 170 ? -17.894 -0.982 31.124 1.00 73.19 170 TYR A CA 1
ATOM 1296 C C . TYR A 1 170 ? -18.328 -2.135 30.215 1.00 73.19 170 TYR A C 1
ATOM 1298 O O . TYR A 1 170 ? -17.698 -3.197 30.188 1.00 73.19 170 TYR A O 1
ATOM 1306 N N . ALA A 1 171 ? -19.402 -1.914 29.458 1.00 77.31 171 ALA A N 1
ATOM 1307 C CA . ALA A 1 171 ? -19.836 -2.810 28.398 1.00 77.31 171 ALA A CA 1
ATOM 1308 C C . ALA A 1 171 ? -19.561 -2.204 27.021 1.00 77.31 171 ALA A C 1
ATOM 1310 O O . ALA A 1 171 ? -19.678 -0.997 26.811 1.00 77.31 171 ALA A O 1
ATOM 1311 N N . LEU A 1 172 ? -19.218 -3.060 26.069 1.00 80.38 172 LEU A N 1
ATOM 1312 C CA . LEU A 1 172 ? -19.190 -2.755 24.651 1.00 80.38 172 LEU A CA 1
ATOM 1313 C C . LEU A 1 172 ? -20.404 -3.382 23.995 1.00 80.38 172 LEU A C 1
ATOM 1315 O O . LEU A 1 172 ? -20.712 -4.550 24.217 1.00 80.38 172 LEU A O 1
ATOM 1319 N N . ARG A 1 173 ? -21.073 -2.598 23.163 1.00 80.56 173 ARG A N 1
ATOM 1320 C CA . ARG A 1 173 ? -22.062 -3.081 22.219 1.00 80.56 173 ARG A CA 1
ATOM 1321 C C . ARG A 1 173 ? -21.389 -3.186 20.855 1.00 80.56 173 ARG A C 1
ATOM 1323 O O . ARG A 1 173 ? -21.069 -2.164 20.258 1.00 80.56 173 ARG A O 1
ATOM 1330 N N . ILE A 1 174 ? -21.173 -4.409 20.392 1.00 85.12 174 ILE A N 1
ATOM 1331 C CA . ILE A 1 174 ? -20.399 -4.742 19.200 1.00 85.12 174 ILE A CA 1
ATOM 1332 C C . ILE A 1 174 ? -21.320 -5.429 18.197 1.00 85.12 174 ILE A C 1
ATOM 1334 O O . ILE A 1 174 ? -21.940 -6.455 18.488 1.00 85.12 174 ILE A O 1
ATOM 1338 N N . TRP A 1 175 ? -21.388 -4.851 17.006 1.00 83.94 175 TRP A N 1
ATOM 1339 C CA . TRP A 1 175 ? -22.150 -5.370 15.880 1.00 83.94 175 TRP A CA 1
ATOM 1340 C C . TRP A 1 175 ? -21.275 -5.404 14.637 1.00 83.94 175 TRP A C 1
ATOM 1342 O O . TRP A 1 175 ? -20.383 -4.567 14.480 1.00 83.94 175 TRP A O 1
ATOM 1352 N N . TYR A 1 176 ? -21.561 -6.340 13.741 1.00 86.31 176 TYR A N 1
ATOM 1353 C CA . TYR A 1 176 ? -20.891 -6.433 12.450 1.00 86.31 176 TYR A CA 1
ATOM 1354 C C . TYR A 1 176 ? -21.889 -6.535 11.303 1.00 86.31 176 TYR A C 1
ATOM 1356 O O . TYR A 1 176 ? -23.041 -6.922 11.497 1.00 86.31 176 TYR A O 1
ATOM 1364 N N . SER A 1 177 ? -21.435 -6.178 10.108 1.00 81.50 177 SER A N 1
ATOM 1365 C CA . SER A 1 177 ? -22.153 -6.411 8.856 1.00 81.50 177 SER A CA 1
ATOM 1366 C C . SER A 1 177 ? -21.167 -6.847 7.776 1.00 81.50 177 SER A C 1
ATOM 1368 O O . SER A 1 177 ? -20.005 -6.431 7.766 1.00 81.50 177 SER A O 1
ATOM 1370 N N . THR A 1 178 ? -21.643 -7.679 6.853 1.00 80.00 178 THR A N 1
ATOM 1371 C CA . THR A 1 178 ? -20.913 -8.092 5.647 1.00 80.00 178 THR A CA 1
ATOM 1372 C C . THR A 1 178 ? -21.113 -7.135 4.468 1.00 80.00 178 THR A C 1
ATOM 1374 O O . THR A 1 178 ? -20.626 -7.387 3.372 1.00 80.00 178 THR A O 1
ATOM 1377 N N . GLY A 1 179 ? -21.855 -6.039 4.669 1.00 68.94 179 GLY A N 1
ATOM 1378 C CA . GLY A 1 179 ? -22.194 -5.061 3.631 1.00 68.94 179 GLY A CA 1
ATOM 1379 C C . GLY A 1 179 ? -23.400 -5.443 2.765 1.00 68.94 179 GLY A C 1
ATOM 1380 O O . GLY A 1 179 ? -23.945 -4.577 2.087 1.00 68.94 179 GLY A O 1
ATOM 1381 N N . ASN A 1 180 ? -23.860 -6.697 2.828 1.00 65.81 180 ASN A N 1
ATOM 1382 C CA . ASN A 1 180 ? -25.024 -7.181 2.074 1.00 65.81 180 ASN A CA 1
ATOM 1383 C C . ASN A 1 180 ? -26.306 -7.275 2.919 1.00 65.81 180 ASN A C 1
ATOM 1385 O O . ASN A 1 180 ? -27.400 -7.382 2.370 1.00 65.81 180 ASN A O 1
ATOM 1389 N N . GLU A 1 181 ? -26.180 -7.224 4.245 1.00 67.44 181 GLU A N 1
ATOM 1390 C CA . GLU A 1 181 ? -27.281 -7.349 5.204 1.00 67.44 181 GLU A CA 1
ATOM 1391 C C . GLU A 1 181 ? -27.157 -6.299 6.323 1.00 67.44 181 GLU A C 1
ATOM 1393 O O . GLU A 1 181 ? -26.143 -5.603 6.450 1.00 67.44 181 GLU A O 1
ATOM 1398 N N . GLY A 1 182 ? -28.204 -6.177 7.147 1.00 75.69 182 GLY A N 1
ATOM 1399 C CA . GLY A 1 182 ? -28.187 -5.340 8.348 1.00 75.69 182 GLY A CA 1
ATOM 1400 C C . GLY A 1 182 ? -27.122 -5.770 9.367 1.00 75.69 182 GLY A C 1
ATOM 1401 O O . GLY A 1 182 ? -26.377 -6.730 9.178 1.00 75.69 182 GLY A O 1
ATOM 1402 N N . PHE A 1 183 ? -27.037 -5.046 10.479 1.00 81.00 183 PHE A N 1
ATOM 1403 C CA . PHE A 1 183 ? -26.095 -5.382 11.543 1.00 81.00 183 PHE A CA 1
ATOM 1404 C C . PHE A 1 183 ? -26.547 -6.621 12.323 1.00 81.00 183 PHE A C 1
ATOM 1406 O O . PHE A 1 183 ? -27.708 -6.723 12.719 1.00 81.00 183 PHE A O 1
ATOM 1413 N N . SER A 1 184 ? -25.600 -7.513 12.611 1.00 90.06 184 SER A N 1
ATOM 1414 C CA . SER A 1 184 ? -25.780 -8.677 13.481 1.00 90.06 184 SER A CA 1
ATOM 1415 C C . SER A 1 184 ? -24.920 -8.576 14.748 1.00 90.06 184 SER A C 1
ATOM 1417 O O . SER A 1 184 ? -23.857 -7.942 14.716 1.00 90.06 184 SER A O 1
ATOM 1419 N N . PRO A 1 185 ? -25.348 -9.184 15.872 1.00 88.56 185 PRO A N 1
ATOM 1420 C CA . PRO A 1 185 ? -24.553 -9.222 17.093 1.00 88.56 185 PRO A CA 1
ATOM 1421 C C . PRO A 1 185 ? -23.201 -9.894 16.860 1.00 88.56 185 PRO A C 1
ATOM 1423 O O . PRO A 1 185 ? -23.141 -10.954 16.236 1.00 88.56 185 PRO A O 1
ATOM 1426 N N . PHE A 1 186 ? -22.118 -9.308 17.372 1.00 88.75 186 PHE A N 1
ATOM 1427 C CA . PHE A 1 186 ? -20.788 -9.888 17.189 1.00 88.75 186 PHE A CA 1
ATOM 1428 C C . PHE A 1 186 ? -20.646 -11.230 17.933 1.00 88.75 186 PHE A C 1
ATOM 1430 O O . PHE A 1 186 ? -21.101 -11.333 19.077 1.00 88.75 186 PHE A O 1
ATOM 1437 N N . PRO A 1 187 ? -20.032 -12.270 17.343 1.00 89.00 187 PRO A N 1
ATOM 1438 C CA . PRO A 1 187 ? -19.842 -13.552 18.024 1.00 89.00 187 PRO A CA 1
ATOM 1439 C C . PRO A 1 187 ? -19.036 -13.430 19.319 1.00 89.00 187 PRO A C 1
ATOM 1441 O O . PRO A 1 187 ? -18.277 -12.486 19.507 1.00 89.00 187 PRO A O 1
ATOM 1444 N N . GLY A 1 188 ? -19.224 -14.376 20.241 1.00 85.12 188 GLY A N 1
ATOM 1445 C CA . GLY A 1 188 ? -18.551 -14.345 21.548 1.00 85.12 188 GLY A CA 1
ATOM 1446 C C . GLY A 1 188 ? -19.074 -13.269 22.508 1.00 85.12 188 GLY A C 1
ATOM 1447 O O . GLY A 1 188 ? -18.550 -13.120 23.610 1.00 85.12 188 GLY A O 1
ATOM 1448 N N . THR A 1 189 ? -20.120 -12.537 22.118 1.00 87.50 189 THR A N 1
ATOM 1449 C CA . THR A 1 189 ? -20.827 -11.570 22.965 1.00 87.50 189 THR A CA 1
ATOM 1450 C C . THR A 1 189 ? -22.211 -12.095 23.358 1.00 87.50 189 THR A C 1
ATOM 1452 O O . THR A 1 189 ? -22.766 -12.986 22.711 1.00 87.50 189 THR A O 1
ATOM 1455 N N . ASN A 1 190 ? -22.810 -11.526 24.406 1.00 85.81 190 ASN A N 1
ATOM 1456 C CA . ASN A 1 190 ? -24.185 -11.831 24.795 1.00 85.81 190 ASN A CA 1
ATOM 1457 C C . ASN A 1 190 ? -25.158 -10.925 24.028 1.00 85.81 190 ASN A C 1
ATOM 1459 O O . ASN A 1 190 ? -25.485 -9.828 24.480 1.00 85.81 190 ASN A O 1
ATOM 1463 N N . GLY A 1 191 ? -25.564 -11.339 22.824 1.00 84.00 191 GLY A N 1
ATOM 1464 C CA . GLY A 1 191 ? -26.475 -10.543 21.990 1.00 84.00 191 GLY A CA 1
ATOM 1465 C C . GLY A 1 191 ? -25.887 -9.190 21.571 1.00 84.00 191 GLY A C 1
ATOM 1466 O O . GLY A 1 191 ? -26.609 -8.202 21.461 1.00 84.00 191 GLY A O 1
ATOM 1467 N N . GLY A 1 192 ? -24.570 -9.134 21.359 1.00 83.25 192 GLY A N 1
ATOM 1468 C CA . GLY A 1 192 ? -23.839 -7.931 20.965 1.00 83.25 192 GLY A CA 1
ATOM 1469 C C . GLY A 1 192 ? -23.184 -7.240 22.152 1.00 83.25 192 GLY A C 1
ATOM 1470 O O . GLY A 1 192 ? -22.485 -6.258 21.957 1.00 83.25 192 GLY A O 1
ATOM 1471 N N . LEU A 1 193 ? -23.409 -7.716 23.378 1.00 81.94 193 LEU A N 1
ATOM 1472 C CA . LEU A 1 193 ? -22.935 -7.075 24.599 1.00 81.94 193 LEU A CA 1
ATOM 1473 C C . LEU A 1 193 ? -21.735 -7.816 25.188 1.00 81.94 193 LEU A C 1
ATOM 1475 O O . LEU A 1 193 ? -21.783 -9.025 25.421 1.00 81.94 193 LEU A O 1
ATOM 1479 N N . LEU A 1 194 ? -20.672 -7.069 25.466 1.00 85.38 194 LEU A N 1
ATOM 1480 C CA . LEU A 1 194 ? -19.428 -7.555 26.047 1.00 85.38 194 LEU A CA 1
ATOM 1481 C C . LEU A 1 194 ? -19.063 -6.710 27.267 1.00 85.38 194 LEU A C 1
ATOM 1483 O O . LEU A 1 194 ? -18.695 -5.551 27.119 1.00 85.38 194 LEU A O 1
ATOM 1487 N N . ALA A 1 195 ? -19.120 -7.284 28.467 1.00 83.75 195 ALA A N 1
ATOM 1488 C CA . ALA A 1 195 ? -18.585 -6.640 29.664 1.00 83.75 195 ALA A CA 1
ATOM 1489 C C . ALA A 1 195 ? -17.073 -6.887 29.760 1.00 83.75 195 ALA A C 1
ATOM 1491 O O . ALA A 1 195 ? -16.633 -8.036 29.715 1.00 83.75 195 ALA A O 1
ATOM 1492 N N . ILE A 1 196 ? -16.283 -5.823 29.927 1.00 78.19 196 ILE A N 1
ATOM 1493 C CA . ILE A 1 196 ? -14.826 -5.916 30.071 1.00 78.19 196 ILE A CA 1
ATOM 1494 C C . ILE A 1 196 ? -14.366 -5.148 31.313 1.00 78.19 196 ILE A C 1
ATOM 1496 O O . ILE A 1 196 ? -14.656 -3.961 31.494 1.00 78.19 196 ILE A O 1
ATOM 1500 N N . ARG A 1 197 ? -13.662 -5.835 32.215 1.00 80.75 197 ARG A N 1
ATOM 1501 C CA . ARG A 1 197 ? -13.145 -5.233 33.455 1.00 80.75 197 ARG A CA 1
ATOM 1502 C C . ARG A 1 197 ? -11.858 -4.456 33.183 1.00 80.75 197 ARG A C 1
ATOM 1504 O O . ARG A 1 197 ? -11.151 -4.753 32.226 1.00 80.75 197 ARG A O 1
ATOM 1511 N N . SER A 1 198 ? -11.537 -3.483 34.036 1.00 75.44 198 SER A N 1
ATOM 1512 C CA . SER A 1 198 ? -10.241 -2.794 33.958 1.00 75.44 198 SER A CA 1
ATOM 1513 C C . SER A 1 198 ? -9.095 -3.801 34.089 1.00 75.44 198 SER A C 1
ATOM 1515 O O . SER A 1 198 ? -9.151 -4.689 34.939 1.00 75.44 198 SER A O 1
ATOM 1517 N N . GLY A 1 199 ? -8.073 -3.669 33.246 1.00 70.25 199 GLY A N 1
ATOM 1518 C CA . GLY A 1 199 ? -6.940 -4.591 33.142 1.00 70.25 199 GLY A CA 1
ATOM 1519 C C . GLY A 1 199 ? -7.222 -5.871 32.346 1.00 70.25 199 GLY A C 1
ATOM 1520 O O . GLY A 1 199 ? -6.326 -6.699 32.200 1.00 70.25 199 GLY A O 1
ATOM 1521 N N . GLN A 1 200 ? -8.439 -6.064 31.827 1.00 76.81 200 GLN A N 1
ATOM 1522 C CA . GLN A 1 200 ? -8.787 -7.242 31.038 1.00 76.81 200 GLN A CA 1
ATOM 1523 C C . GLN A 1 200 ? -8.529 -7.005 29.543 1.00 76.81 200 GLN A C 1
ATOM 1525 O O . GLN A 1 200 ? -8.869 -5.949 28.999 1.00 76.81 200 GLN A O 1
ATOM 1530 N N . ARG A 1 201 ? -7.981 -8.032 28.882 1.00 79.25 201 ARG A N 1
ATOM 1531 C CA . ARG A 1 201 ? -7.970 -8.184 27.423 1.00 79.25 201 ARG A CA 1
ATOM 1532 C C . ARG A 1 201 ? -9.081 -9.144 27.004 1.00 79.25 201 ARG A C 1
ATOM 1534 O O . ARG A 1 201 ? -9.289 -10.174 27.649 1.00 79.25 201 ARG A O 1
ATOM 1541 N N . TRP A 1 202 ? -9.768 -8.817 25.919 1.00 84.06 202 TRP A N 1
ATOM 1542 C CA . TRP A 1 202 ? -10.684 -9.718 25.226 1.00 84.06 202 TRP A CA 1
ATOM 1543 C C . TRP A 1 202 ? -10.297 -9.800 23.753 1.00 84.06 202 TRP A C 1
ATOM 1545 O O . TRP A 1 202 ? -9.961 -8.782 23.148 1.00 84.06 202 TRP A O 1
ATOM 1555 N N . SER A 1 203 ? -10.347 -11.008 23.198 1.00 80.44 203 SER A N 1
ATOM 1556 C CA . SER A 1 203 ? -9.919 -11.314 21.835 1.00 80.44 203 SER A CA 1
ATOM 1557 C C . SER A 1 203 ? -10.915 -12.276 21.206 1.00 80.44 203 SER A C 1
ATOM 1559 O O . SER A 1 203 ? -11.240 -13.299 21.808 1.00 80.44 203 SER A O 1
ATOM 1561 N N . GLN A 1 204 ? -11.387 -11.959 20.005 1.00 86.88 204 GLN A N 1
ATOM 1562 C CA . GLN A 1 204 ? -12.348 -12.790 19.286 1.00 86.88 204 GLN A CA 1
ATOM 1563 C C . GLN A 1 204 ? -12.107 -12.724 17.786 1.00 86.88 204 GLN A C 1
ATOM 1565 O O . GLN A 1 204 ? -11.910 -11.647 17.227 1.00 86.88 204 GLN A O 1
ATOM 1570 N N . GLU A 1 205 ? -12.168 -13.878 17.132 1.00 84.06 205 GLU A N 1
ATOM 1571 C CA . GLU A 1 205 ? -12.090 -13.968 15.678 1.00 84.06 205 GLU A CA 1
ATOM 1572 C C . GLU A 1 205 ? -13.269 -13.231 15.016 1.00 84.06 205 GLU A C 1
ATOM 1574 O O . GLU A 1 205 ? -14.430 -13.412 15.397 1.00 84.06 205 GLU A O 1
ATOM 1579 N N . ILE A 1 206 ? -12.959 -12.387 14.032 1.00 83.44 206 ILE A N 1
ATOM 1580 C CA . ILE A 1 206 ? -13.906 -11.639 13.211 1.00 83.44 206 ILE A CA 1
ATOM 1581 C C . ILE A 1 206 ? -14.475 -12.577 12.142 1.00 83.44 206 ILE A C 1
ATOM 1583 O O . ILE A 1 206 ? -13.702 -13.192 11.405 1.00 83.44 206 ILE A O 1
ATOM 1587 N N . PRO A 1 207 ? -15.810 -12.658 11.993 1.00 84.19 207 PRO A N 1
ATOM 1588 C CA . PRO A 1 207 ? -16.428 -13.476 10.956 1.00 84.19 207 PRO A CA 1
ATOM 1589 C C . PRO A 1 207 ? -15.929 -13.145 9.550 1.00 84.19 207 PRO A C 1
ATOM 1591 O O . PRO A 1 207 ? -15.820 -11.971 9.176 1.00 84.19 207 PRO A O 1
ATOM 1594 N N . ALA A 1 208 ? -15.714 -14.182 8.741 1.00 79.12 208 ALA A N 1
ATOM 1595 C CA . ALA A 1 208 ? -15.441 -14.026 7.319 1.00 79.12 208 ALA A CA 1
ATOM 1596 C C . ALA A 1 208 ? -16.565 -13.231 6.627 1.00 79.12 208 ALA A C 1
ATOM 1598 O O . ALA A 1 208 ? -17.747 -13.371 6.940 1.00 79.12 208 ALA A O 1
ATOM 1599 N N . GLY A 1 209 ? -16.184 -12.377 5.683 1.00 74.81 209 GLY A N 1
ATOM 1600 C CA . GLY A 1 209 ? -17.061 -11.458 4.969 1.00 74.81 209 GLY A CA 1
ATOM 1601 C C . GLY A 1 209 ? -17.371 -10.159 5.713 1.00 74.81 209 GLY A C 1
ATOM 1602 O O . GLY A 1 209 ? -18.002 -9.291 5.120 1.00 74.81 209 GLY A O 1
ATOM 1603 N N . THR A 1 210 ? -16.946 -9.984 6.971 1.00 78.88 210 THR A N 1
ATOM 1604 C CA . THR A 1 210 ? -17.195 -8.737 7.718 1.00 78.88 210 THR A CA 1
ATOM 1605 C C . THR A 1 210 ? -16.556 -7.546 7.010 1.00 78.88 210 THR A C 1
ATOM 1607 O O . THR A 1 210 ? -15.347 -7.538 6.811 1.00 78.88 210 THR A O 1
ATOM 1610 N N . ALA A 1 211 ? -17.356 -6.532 6.681 1.00 72.31 211 ALA A N 1
ATOM 1611 C CA . ALA A 1 211 ? -16.922 -5.292 6.031 1.00 72.31 211 ALA A CA 1
ATOM 1612 C C . ALA A 1 211 ? -17.074 -4.062 6.946 1.00 72.31 211 ALA A C 1
ATOM 1614 O O . ALA A 1 211 ? -16.377 -3.060 6.784 1.00 72.31 211 ALA A O 1
ATOM 1615 N N . CYS A 1 212 ? -17.967 -4.137 7.938 1.00 71.19 212 CYS A N 1
ATOM 1616 C CA . CYS A 1 212 ? -18.235 -3.040 8.863 1.00 71.19 212 CYS A CA 1
ATOM 1617 C C . CYS A 1 212 ? -18.306 -3.538 10.306 1.00 71.19 212 CYS A C 1
ATOM 1619 O O . CYS A 1 212 ? -18.947 -4.554 10.586 1.00 71.19 212 CYS A O 1
ATOM 1621 N N . LEU A 1 213 ? -17.729 -2.762 11.224 1.00 80.25 213 LEU A N 1
ATOM 1622 C CA . LEU A 1 213 ? -17.898 -2.910 12.668 1.00 80.25 213 LEU A CA 1
ATOM 1623 C C . LEU A 1 213 ? -18.555 -1.656 13.249 1.00 80.25 213 LEU A C 1
ATOM 1625 O O . LEU A 1 213 ? -18.231 -0.524 12.888 1.00 80.25 213 LEU A O 1
ATOM 1629 N N . SER A 1 214 ? -19.486 -1.866 14.171 1.00 77.56 214 SER A N 1
ATOM 1630 C CA . SER A 1 214 ? -20.145 -0.817 14.943 1.00 77.56 214 SER A CA 1
ATOM 1631 C C . SER A 1 214 ? -19.931 -1.109 16.420 1.00 77.56 214 SER A C 1
ATOM 1633 O O . SER A 1 214 ? -20.467 -2.090 16.940 1.00 77.56 214 SER A O 1
ATOM 1635 N N . ILE A 1 215 ? -19.145 -0.263 17.085 1.00 80.69 215 ILE A N 1
ATOM 1636 C CA . ILE A 1 215 ? -18.754 -0.436 18.482 1.00 80.69 215 ILE A CA 1
ATOM 1637 C C . ILE A 1 215 ? -19.224 0.783 19.271 1.00 80.69 215 ILE A C 1
ATOM 1639 O O . ILE A 1 215 ? -18.868 1.923 18.976 1.00 80.69 215 ILE A O 1
ATOM 1643 N N . LEU A 1 216 ? -20.036 0.535 20.294 1.00 73.88 216 LEU A N 1
ATOM 1644 C CA . LEU A 1 216 ? -20.520 1.554 21.216 1.00 73.88 216 LEU A CA 1
ATOM 1645 C C . LEU A 1 216 ? -20.100 1.198 22.638 1.00 73.88 216 LEU A C 1
ATOM 1647 O O . LEU A 1 216 ? -20.316 0.076 23.096 1.00 73.88 216 LEU A O 1
ATOM 1651 N N . ARG A 1 217 ? -19.562 2.172 23.366 1.00 74.31 217 ARG A N 1
ATOM 1652 C CA . ARG A 1 217 ? -19.250 2.034 24.789 1.00 74.31 217 ARG A CA 1
ATOM 1653 C C . ARG A 1 217 ? -20.470 2.392 25.643 1.00 74.31 217 ARG A C 1
ATOM 1655 O O . ARG A 1 217 ? -21.101 3.419 25.416 1.00 74.31 217 ARG A O 1
ATOM 1662 N N . GLN A 1 218 ? -20.804 1.554 26.625 1.00 71.94 218 GLN A N 1
ATOM 1663 C CA . GLN A 1 218 ? -21.934 1.749 27.542 1.00 71.94 218 GLN A CA 1
ATOM 1664 C C . GLN A 1 218 ? -21.526 1.545 29.010 1.00 71.94 218 GLN A C 1
ATOM 1666 O O . GLN A 1 218 ? -20.684 0.703 29.327 1.00 71.94 218 GLN A O 1
ATOM 1671 N N . ALA A 1 219 ? -22.157 2.302 29.912 1.00 68.44 219 ALA A N 1
ATOM 1672 C CA . ALA A 1 219 ? -22.030 2.116 31.358 1.00 68.44 219 ALA A CA 1
ATOM 1673 C C . ALA A 1 219 ? -22.583 0.768 31.791 1.00 68.44 219 ALA A C 1
ATOM 1675 O O . ALA A 1 219 ? -23.598 0.317 31.257 1.00 68.44 219 ALA A O 1
ATOM 1676 N N . ILE A 1 220 ? -21.957 0.193 32.814 1.00 66.00 220 ILE A N 1
ATOM 1677 C CA . ILE A 1 220 ? -22.563 -0.876 33.598 1.00 66.00 220 ILE A CA 1
ATOM 1678 C C . ILE A 1 220 ? -22.664 -0.456 35.062 1.00 66.00 220 ILE A C 1
ATOM 1680 O O . ILE A 1 220 ? -21.829 0.310 35.547 1.00 66.00 220 ILE A O 1
ATOM 1684 N N . ASP A 1 221 ? -23.709 -0.911 35.742 1.00 68.50 221 ASP A N 1
ATOM 1685 C CA . ASP A 1 221 ? -23.878 -0.726 37.181 1.00 68.50 221 ASP A CA 1
ATOM 1686 C C . ASP A 1 221 ? -22.959 -1.694 37.970 1.00 68.50 221 ASP A C 1
ATOM 1688 O O . ASP A 1 221 ? -22.283 -2.539 37.368 1.00 68.50 221 ASP A O 1
ATOM 1692 N N . PRO A 1 222 ? -22.881 -1.583 39.312 1.00 64.38 222 PRO A N 1
ATOM 1693 C CA . PRO A 1 222 ? -22.080 -2.492 40.138 1.00 64.38 222 PRO A CA 1
ATOM 1694 C C . PRO A 1 222 ? -22.454 -3.977 40.007 1.00 64.38 222 PRO A C 1
ATOM 1696 O O . PRO A 1 222 ? -21.614 -4.833 40.284 1.00 64.38 222 PRO A O 1
ATOM 1699 N N . ASP A 1 223 ? -23.675 -4.274 39.562 1.00 65.31 223 ASP A N 1
ATOM 1700 C CA . ASP A 1 223 ? -24.190 -5.627 39.350 1.00 65.31 223 ASP A CA 1
ATOM 1701 C C . ASP A 1 223 ? -23.899 -6.145 37.924 1.00 65.31 223 ASP A C 1
ATOM 1703 O O . ASP A 1 223 ? -24.162 -7.305 37.605 1.00 65.31 223 ASP A O 1
ATOM 1707 N N . GLY A 1 224 ? -23.293 -5.312 37.070 1.00 58.75 224 GLY A N 1
ATOM 1708 C CA . GLY A 1 224 ? -22.906 -5.639 35.700 1.00 58.75 224 GLY A CA 1
ATOM 1709 C C . GLY A 1 224 ? -24.011 -5.436 34.661 1.00 58.75 224 GLY A C 1
ATOM 1710 O O . GLY A 1 224 ? -23.821 -5.816 33.503 1.00 58.75 224 GLY A O 1
ATOM 1711 N N . ASN A 1 225 ? -25.143 -4.833 35.030 1.00 68.44 225 ASN A N 1
ATOM 1712 C CA . ASN A 1 225 ? -26.217 -4.530 34.089 1.00 68.44 225 ASN A CA 1
ATOM 1713 C C . ASN A 1 225 ? -25.903 -3.259 33.307 1.00 68.44 225 ASN A C 1
ATOM 1715 O O . ASN A 1 225 ? -25.333 -2.309 33.839 1.00 68.44 225 ASN A O 1
ATOM 1719 N N . ILE A 1 226 ? -26.330 -3.209 32.046 1.00 67.12 226 ILE A N 1
ATOM 1720 C CA . ILE A 1 226 ? -26.187 -2.006 31.224 1.00 67.12 226 ILE A CA 1
ATOM 1721 C C . ILE A 1 226 ? -27.059 -0.904 31.795 1.00 67.12 226 ILE A C 1
ATOM 1723 O O . ILE A 1 226 ? -28.281 -1.041 31.870 1.00 67.12 226 ILE A O 1
ATOM 1727 N N . VAL A 1 227 ? -26.430 0.221 32.114 1.00 67.12 227 VAL A N 1
ATOM 1728 C CA . VAL A 1 227 ? -27.159 1.425 32.489 1.00 67.12 227 VAL A CA 1
ATOM 1729 C C . VAL A 1 227 ? -27.565 2.126 31.193 1.00 67.12 227 VAL A C 1
ATOM 1731 O O . VAL A 1 227 ? -26.697 2.418 30.360 1.00 67.12 227 VAL A O 1
ATOM 1734 N N . PRO A 1 228 ? -28.868 2.384 30.973 1.00 58.44 228 PRO A N 1
ATOM 1735 C CA . PRO A 1 228 ? -29.307 3.236 29.879 1.00 58.44 228 PRO A CA 1
ATOM 1736 C C . PRO A 1 228 ? -28.556 4.570 29.943 1.00 58.44 228 PRO A C 1
ATOM 1738 O O . PRO A 1 228 ? -28.262 5.028 31.048 1.00 58.44 228 PRO A O 1
ATOM 1741 N N . PRO A 1 229 ? -28.258 5.215 28.805 1.00 53.34 229 PRO A N 1
ATOM 1742 C CA . PRO A 1 229 ? -27.711 6.564 28.815 1.00 53.34 229 PRO A CA 1
ATOM 1743 C C . PRO A 1 229 ? -28.759 7.498 29.434 1.00 53.34 229 PRO A C 1
ATOM 1745 O O . PRO A 1 229 ? -29.662 7.985 28.758 1.00 53.34 229 PRO A O 1
ATOM 1748 N N . THR A 1 230 ? -28.707 7.687 30.750 1.00 46.47 230 THR A N 1
ATOM 1749 C CA . THR A 1 230 ? -29.443 8.752 31.419 1.00 46.47 230 THR A CA 1
ATOM 1750 C C . THR A 1 230 ? -28.772 10.068 31.032 1.00 46.47 230 THR A C 1
ATOM 1752 O O . THR A 1 230 ? -27.580 10.096 30.735 1.00 46.47 230 THR A O 1
ATOM 1755 N N . ALA A 1 231 ? -29.547 11.151 30.966 1.00 38.62 231 ALA A N 1
ATOM 1756 C CA . ALA A 1 231 ? -29.150 12.440 30.383 1.00 38.62 231 ALA A CA 1
ATOM 1757 C C . ALA A 1 231 ? -27.873 13.087 30.972 1.00 38.62 231 ALA A C 1
ATOM 1759 O O . ALA A 1 231 ? -27.380 14.062 30.412 1.00 38.62 231 ALA A O 1
ATOM 1760 N N . ASP A 1 232 ? -27.310 12.526 32.043 1.00 42.56 232 ASP A N 1
ATOM 1761 C CA . ASP A 1 232 ? -25.990 12.861 32.559 1.00 42.56 232 ASP A CA 1
ATOM 1762 C C . ASP A 1 232 ? -24.956 11.850 32.047 1.00 42.56 232 ASP A C 1
ATOM 1764 O O . ASP A 1 232 ? -24.662 10.837 32.690 1.00 42.56 232 ASP A O 1
ATOM 1768 N N . PHE A 1 233 ? -24.372 12.157 30.887 1.00 45.69 233 PHE A N 1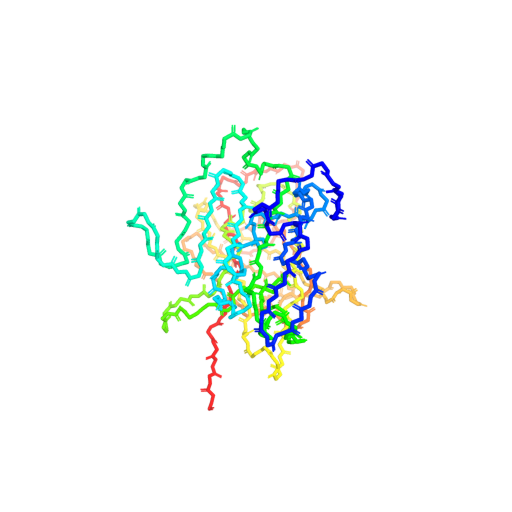
ATOM 1769 C CA . PHE A 1 233 ? -23.171 11.513 30.354 1.00 45.69 233 PHE A CA 1
ATOM 1770 C C . PHE A 1 233 ? -22.002 11.690 31.336 1.00 45.69 233 PHE A C 1
ATOM 1772 O O . PHE A 1 233 ? -21.137 12.545 31.149 1.00 45.69 233 PHE A O 1
ATOM 1779 N N . ARG A 1 234 ? -21.942 10.900 32.416 1.00 44.06 234 ARG A N 1
ATOM 1780 C CA . ARG A 1 234 ? -20.730 10.814 33.239 1.00 44.06 234 ARG A CA 1
ATOM 1781 C C . ARG A 1 234 ? -19.655 10.144 32.394 1.00 44.06 234 ARG A C 1
ATOM 1783 O O . ARG A 1 234 ? -19.522 8.926 32.372 1.00 44.06 234 ARG A O 1
ATOM 1790 N N . ALA A 1 235 ? -18.938 10.975 31.650 1.00 42.53 235 ALA A N 1
ATOM 1791 C CA . ALA A 1 235 ? -17.925 10.588 30.697 1.00 42.53 235 ALA A CA 1
ATOM 1792 C C . ALA A 1 235 ? -16.878 9.697 31.382 1.00 42.53 235 ALA A C 1
ATOM 1794 O O . ALA A 1 235 ? -16.179 10.136 32.300 1.00 42.53 235 ALA A O 1
ATOM 1795 N N . PHE A 1 236 ? -16.740 8.448 30.940 1.00 50.19 236 PHE A N 1
ATOM 1796 C CA . PHE A 1 236 ? -15.726 7.532 31.468 1.00 50.19 236 PHE A CA 1
ATOM 1797 C C . PHE A 1 236 ? -14.332 8.109 31.249 1.00 50.19 236 PHE A C 1
ATOM 1799 O O . PHE A 1 236 ? -14.011 8.485 30.128 1.00 50.19 236 PHE A O 1
ATOM 1806 N N . ALA A 1 237 ? -13.490 8.195 32.273 1.00 39.16 237 ALA A N 1
ATOM 1807 C CA . ALA A 1 237 ? -12.089 8.561 32.070 1.00 39.16 237 ALA A CA 1
ATOM 1808 C C . ALA A 1 237 ? -11.327 7.404 31.386 1.00 39.16 237 ALA A C 1
ATOM 1810 O O . ALA A 1 237 ? -11.647 6.244 31.626 1.00 39.16 237 ALA A O 1
ATOM 1811 N N . GLY A 1 238 ? -10.331 7.705 30.547 1.00 42.44 238 GLY A N 1
ATOM 1812 C CA . GLY A 1 238 ? -9.400 6.716 29.977 1.00 42.44 238 GLY A CA 1
ATOM 1813 C C . GLY A 1 238 ? -9.636 6.337 28.509 1.00 42.44 238 GLY A C 1
ATOM 1814 O O . GLY A 1 238 ? -10.730 6.511 27.968 1.00 42.44 238 GLY A O 1
ATOM 1815 N N . HIS A 1 239 ? -8.582 5.814 27.880 1.00 40.34 239 HIS A N 1
ATOM 1816 C CA . HIS A 1 239 ? -8.560 5.402 26.476 1.00 40.34 239 HIS A CA 1
ATOM 1817 C C . HIS A 1 239 ? -9.059 3.960 26.325 1.00 40.34 239 HIS A C 1
ATOM 1819 O O . HIS A 1 239 ? -8.738 3.092 27.138 1.00 40.34 239 HIS A O 1
ATOM 1825 N N . LEU A 1 240 ? -9.840 3.702 25.275 1.00 44.97 240 LEU A N 1
ATOM 1826 C CA . LEU A 1 240 ? -10.125 2.351 24.809 1.00 44.97 240 LEU A CA 1
ATOM 1827 C C . LEU A 1 240 ? -9.401 2.142 23.489 1.00 44.97 240 LEU A C 1
ATOM 1829 O O . LEU A 1 240 ? -9.636 2.870 22.527 1.00 44.97 240 LEU A O 1
ATOM 1833 N N . THR A 1 241 ? -8.553 1.125 23.473 1.00 45.84 241 THR A N 1
ATOM 1834 C CA . THR A 1 241 ? -7.801 0.723 22.297 1.00 45.84 241 THR A CA 1
ATOM 1835 C C . THR A 1 241 ? -8.452 -0.503 21.676 1.00 45.84 241 THR A C 1
ATOM 1837 O O . THR A 1 241 ? -8.632 -1.524 22.344 1.00 45.84 241 THR A O 1
ATOM 1840 N N . CYS A 1 242 ? -8.784 -0.396 20.396 1.00 52.38 242 CYS A N 1
ATOM 1841 C CA . CYS A 1 242 ? -9.186 -1.507 19.550 1.00 52.38 242 CYS A CA 1
ATOM 1842 C C . CYS A 1 242 ? -8.062 -1.804 18.555 1.00 52.38 242 CYS A C 1
ATOM 1844 O O . CYS A 1 242 ? -7.551 -0.884 17.923 1.00 52.38 242 CYS A O 1
ATOM 1846 N N . ALA A 1 243 ? -7.697 -3.072 18.397 1.00 49.97 243 ALA A N 1
ATOM 1847 C CA . ALA A 1 243 ? -6.785 -3.512 17.346 1.00 49.97 243 ALA A CA 1
ATOM 1848 C C . ALA A 1 243 ? -7.450 -4.626 16.542 1.00 49.97 243 ALA A C 1
ATOM 1850 O O . ALA A 1 243 ? -8.082 -5.522 17.112 1.00 49.97 243 ALA A O 1
ATOM 1851 N N . ILE A 1 244 ? -7.314 -4.550 15.221 1.00 55.94 244 ILE A N 1
ATOM 1852 C CA . ILE A 1 244 ? -7.690 -5.638 14.324 1.00 55.94 244 ILE A CA 1
ATOM 1853 C C . ILE A 1 244 ? -6.397 -6.282 13.866 1.00 55.94 244 ILE A C 1
ATOM 1855 O O . ILE A 1 244 ? -5.621 -5.652 13.154 1.00 55.94 244 ILE A O 1
ATOM 1859 N N . GLU A 1 245 ? -6.179 -7.513 14.302 1.00 53.84 245 GLU A N 1
ATOM 1860 C CA . GLU A 1 245 ? -4.959 -8.275 14.043 1.00 53.84 245 GLU A CA 1
ATOM 1861 C C . GLU A 1 245 ? -5.281 -9.387 13.047 1.00 53.84 245 GLU A C 1
ATOM 1863 O O . GLU A 1 245 ? -6.313 -10.046 13.171 1.00 53.84 245 GLU A O 1
ATOM 1868 N N . ARG A 1 246 ? -4.426 -9.633 12.052 1.00 53.47 246 ARG A N 1
ATOM 1869 C CA . ARG A 1 246 ? -4.555 -10.850 11.243 1.00 53.47 246 ARG A CA 1
ATOM 1870 C C . ARG A 1 246 ? -3.784 -11.971 11.932 1.00 53.47 246 ARG A C 1
ATOM 1872 O O . ARG A 1 246 ? -2.613 -11.823 12.255 1.00 53.47 246 ARG A O 1
ATOM 1879 N N . GLY A 1 247 ? -4.463 -13.082 12.181 1.00 47.06 247 GLY A N 1
ATOM 1880 C CA . GLY A 1 247 ? -3.874 -14.304 12.704 1.00 47.06 247 GLY A CA 1
ATOM 1881 C C . GLY A 1 247 ? -2.907 -14.938 11.706 1.00 47.06 247 GLY A C 1
ATOM 1882 O O . GLY A 1 247 ? -2.996 -14.719 10.493 1.00 47.06 247 GLY A O 1
ATOM 1883 N N . ALA A 1 248 ? -1.994 -15.746 12.240 1.00 42.44 248 ALA A N 1
ATOM 1884 C CA . ALA A 1 248 ? -1.015 -16.486 11.458 1.00 42.44 248 ALA A CA 1
ATOM 1885 C C . ALA A 1 248 ? -1.684 -17.455 10.464 1.00 42.44 248 ALA A C 1
ATOM 1887 O O . ALA A 1 248 ? -2.773 -17.989 10.700 1.00 42.44 248 ALA A O 1
ATOM 1888 N N . VAL A 1 249 ? -1.012 -17.714 9.341 1.00 43.09 249 VAL A N 1
ATOM 1889 C CA . VAL A 1 249 ? -1.441 -18.722 8.362 1.00 43.09 249 VAL A CA 1
ATOM 1890 C C . VAL A 1 249 ? -1.289 -20.111 8.991 1.00 43.09 249 VAL A C 1
ATOM 1892 O O . VAL A 1 249 ? -0.177 -20.624 9.088 1.00 43.09 249 VAL A O 1
ATOM 1895 N N . ILE A 1 250 ? -2.388 -20.765 9.378 1.00 37.34 250 ILE A N 1
ATOM 1896 C CA . ILE A 1 250 ? -2.334 -22.171 9.808 1.00 37.34 250 ILE A CA 1
ATOM 1897 C C . ILE A 1 250 ? -2.184 -23.051 8.559 1.00 37.34 250 ILE A C 1
ATOM 1899 O O . ILE A 1 250 ? -3.168 -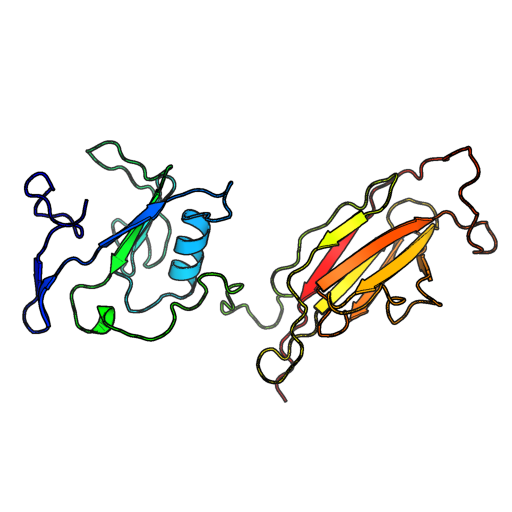23.379 7.892 1.00 37.34 250 ILE A O 1
ATOM 1903 N N . ARG A 1 251 ? -0.948 -23.437 8.221 1.00 36.03 251 ARG A N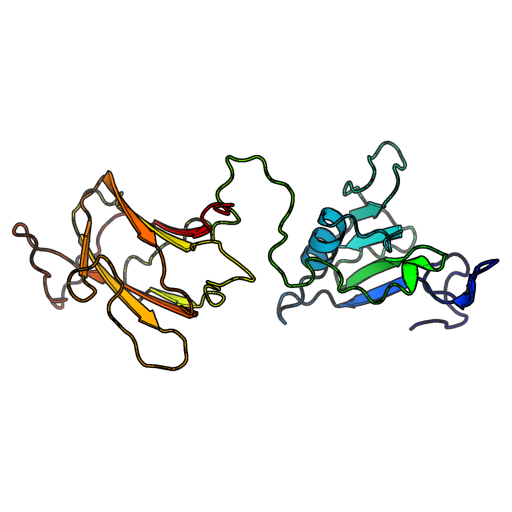 1
ATOM 1904 C CA . ARG A 1 251 ? -0.687 -24.477 7.213 1.00 36.03 251 ARG A CA 1
ATOM 1905 C C . ARG A 1 251 ? -0.977 -25.846 7.843 1.00 36.03 251 ARG A C 1
ATOM 1907 O O . ARG A 1 251 ? -0.346 -26.204 8.833 1.00 36.03 251 ARG A O 1
ATOM 1914 N N . LYS A 1 252 ? -1.953 -26.579 7.301 1.00 36.16 252 LYS A N 1
ATOM 1915 C CA . LYS A 1 252 ? -2.117 -28.019 7.559 1.00 36.16 252 LYS A CA 1
ATOM 1916 C C . LYS A 1 252 ? -1.235 -28.829 6.623 1.00 36.16 252 LYS A C 1
ATOM 1918 O O . LYS A 1 252 ? -1.087 -28.392 5.461 1.00 36.16 252 LYS A O 1
#

Foldseek 3Di:
DQADPPDDCPDLSHWAAQPPAGGGDRFKDKDWCPVVVPDHQVQQQLQLLLVLQLFFQKKAADQWIAGCQDDPNRHHSDIDGHDDPVPCRHHGIMMTGTDRHPSNVDPDPRPRNPDQRPHDDPPPDQGDKPFWDWDDLDDKDKDFDDFAAPDPVDPWWKKKKKAAQLQAKWKKQKWWDLVPDDTFQFPPADRRIDIAGHGDMDMDTGDGSTGMMIIDIFHADPVRHTDDPDVPCPRRGDTMTIMITIHDDPDD

Radius of gyration: 24.86 Å; chains: 1; bounding box: 57×48×71 Å

pLDDT: mean 73.73, std 19.26, range [32.84, 98.06]

Organism: NCBI:txid53360

Secondary structure (DSSP, 8-state):
-TT-TTS-TTSTTS-EEETTTEEEE--EEEEE-BGGGTB-HHHHHHHHHHHT-TTEEEEEETTEEEESS-BTTBPTT--EE---TT----SSEEEEEE-SSGGGG--S--TTTTS-------TT-----EEEEEEPSSSEEEEE------BTTB-PPEEEEEEE-SSS-EEEEEEEE-SSS--EEPTTSBTTEEEE-TT-EEEEEEPTT--EEEEEEEEB-TTSPBPP--SS--PPPS-EEEEEEEPP----